Protein AF-A0A7Y0ENR0-F1 (afdb_monomer_lite)

Sequence (258 aa):
MADEKPKKQSTIKQIIRIYQYTAKEDKVLPALLAGAFLLPVVLEVVLGLVFKWGVITWIFTVITAIMLGLLLATIVLTRRADMVGYKQIEGKPGAAIGVLGNMNKAGFVFPQEPVWVDPKTKDAIWRGTSINGIYLIGEGEYGRIMRAMDRQEREIKGVTAGSSIPVYRIAVGRGPKQVALKDVRKAVTRAKSYLPTDHKNPLIAKIHPRRRFLLTKSEQDTLNDRLRTLQAKRGYAVPKGIDPTHPQRVSRRAMRGR

Radius of gyration: 26.25 Å; chains: 1; bounding box: 59×50×96 Å

Organism: NCBI:txid2675322

Foldseek 3Di:
DDDPPPDPPPPVVVLVVLCVLLCVPVVCLVVQLCCLQVVLLVVLVVVCVVVVDDPVVSVVSNVVSNVRSVVSSVVSSVVSSLVSVLVVLAPPQQSLLVVCCVCVVVQKAWDSDFLDADPPQRWTWTWMAGQQAIEIEIEDDDVVSVVVVVVVVVLLCVLCPPPPGDYHYAYEHDDPRHDDSSCSVVVVVPDWDWDADPDPDPVVCVVDGTDIRGHDPVRRVVSVVSVVVSSVVVVSDDPPPDDPPDDDPDDPVNVDDD

Structure (mmCIF, N/CA/C/O backbone):
data_AF-A0A7Y0ENR0-F1
#
_entry.id   AF-A0A7Y0ENR0-F1
#
loop_
_atom_site.group_PDB
_atom_site.id
_atom_site.type_symbol
_atom_site.label_atom_id
_atom_site.label_alt_id
_atom_site.label_comp_id
_atom_site.label_asym_id
_atom_site.label_entity_id
_atom_site.label_seq_id
_atom_site.pdbx_PDB_ins_code
_atom_site.Cartn_x
_atom_site.Cartn_y
_atom_site.Cartn_z
_atom_site.occupancy
_atom_site.B_iso_or_equiv
_atom_site.auth_seq_id
_atom_site.auth_comp_id
_atom_site.auth_asym_id
_atom_site.auth_atom_id
_atom_site.pdbx_PDB_model_num
ATOM 1 N N . MET A 1 1 ? 29.011 -2.651 23.772 1.00 40.44 1 MET A N 1
ATOM 2 C CA . MET A 1 1 ? 29.130 -3.129 22.379 1.00 40.44 1 MET A CA 1
ATOM 3 C C . MET A 1 1 ? 28.831 -1.948 21.481 1.00 40.44 1 MET A C 1
ATOM 5 O O . MET A 1 1 ? 27.744 -1.398 21.590 1.00 40.44 1 MET A O 1
ATOM 9 N N . ALA A 1 2 ? 29.825 -1.473 20.730 1.00 43.12 2 ALA A N 1
ATOM 10 C CA . ALA A 1 2 ? 29.648 -0.355 19.815 1.00 43.12 2 ALA A CA 1
ATOM 11 C C . ALA A 1 2 ? 28.621 -0.739 18.742 1.00 43.12 2 ALA A C 1
ATOM 13 O O . ALA A 1 2 ? 28.718 -1.801 18.135 1.00 43.12 2 ALA A O 1
ATOM 14 N N . ASP A 1 3 ? 27.629 0.124 18.576 1.00 52.34 3 ASP A N 1
ATOM 15 C CA . ASP A 1 3 ? 26.567 0.039 17.583 1.00 52.34 3 ASP A CA 1
ATOM 16 C C . ASP A 1 3 ? 27.206 0.201 16.189 1.00 52.34 3 ASP A C 1
ATOM 18 O O . ASP A 1 3 ? 27.462 1.318 15.722 1.00 52.34 3 ASP A O 1
ATOM 22 N N . GLU A 1 4 ? 27.585 -0.912 15.548 1.00 51.00 4 GLU A N 1
ATOM 23 C CA . GLU A 1 4 ? 28.006 -0.907 14.147 1.00 51.00 4 GLU A CA 1
ATOM 24 C C . GLU A 1 4 ? 26.820 -0.426 13.310 1.00 51.00 4 GLU A C 1
ATOM 26 O O . GLU A 1 4 ? 25.902 -1.185 12.991 1.00 51.00 4 GLU A O 1
ATOM 31 N N . LYS A 1 5 ? 26.838 0.861 12.938 1.00 54.72 5 LYS A N 1
ATOM 32 C CA . LYS A 1 5 ? 25.884 1.424 11.979 1.00 54.72 5 LYS A CA 1
ATOM 33 C C . LYS A 1 5 ? 25.820 0.479 10.775 1.00 54.72 5 LYS A C 1
ATOM 35 O O . LYS A 1 5 ? 26.859 0.263 10.142 1.00 54.72 5 LYS A O 1
ATOM 40 N N . PRO A 1 6 ? 24.641 -0.066 10.425 1.00 53.62 6 PRO A N 1
ATOM 41 C CA . PRO A 1 6 ? 24.537 -1.054 9.367 1.00 53.62 6 PRO A CA 1
ATOM 42 C C . PRO A 1 6 ? 25.113 -0.455 8.086 1.00 53.62 6 PRO A C 1
ATOM 44 O O . PRO A 1 6 ? 24.634 0.568 7.584 1.00 53.62 6 PRO A O 1
ATOM 47 N N . LYS A 1 7 ? 26.198 -1.064 7.593 1.00 56.66 7 LYS A N 1
ATOM 48 C CA . LYS A 1 7 ? 26.936 -0.622 6.407 1.00 56.66 7 LYS A CA 1
ATOM 49 C C . LYS A 1 7 ? 25.925 -0.499 5.267 1.00 56.66 7 LYS A C 1
ATOM 51 O O . LYS A 1 7 ? 25.350 -1.510 4.859 1.00 56.66 7 LYS A O 1
ATOM 56 N N . LYS A 1 8 ? 25.657 0.728 4.791 1.00 60.66 8 LYS A N 1
ATOM 57 C CA . LYS A 1 8 ? 24.707 0.975 3.693 1.00 60.66 8 LYS A CA 1
ATOM 58 C C . LYS A 1 8 ? 25.096 0.069 2.529 1.00 60.66 8 LYS A C 1
ATOM 60 O O . LYS A 1 8 ? 26.144 0.246 1.913 1.00 60.66 8 LYS A O 1
ATOM 65 N N . GLN A 1 9 ? 24.280 -0.950 2.287 1.00 68.44 9 GLN A N 1
ATOM 66 C CA . GLN A 1 9 ? 24.513 -1.901 1.214 1.00 68.44 9 GLN A CA 1
ATOM 67 C C . GLN A 1 9 ? 24.556 -1.123 -0.106 1.00 68.44 9 GLN A C 1
ATOM 69 O O . GLN A 1 9 ? 23.707 -0.265 -0.335 1.00 68.44 9 GLN A O 1
ATOM 74 N N . SER A 1 10 ? 25.549 -1.399 -0.955 1.00 85.50 10 SER A N 1
ATOM 75 C CA . SER A 1 10 ? 25.641 -0.772 -2.279 1.00 85.50 10 SER A CA 1
ATOM 76 C C . SER A 1 10 ? 24.328 -0.973 -3.044 1.00 85.50 10 SER A C 1
ATOM 78 O O . SER A 1 10 ? 23.828 -2.098 -3.112 1.00 85.50 10 SER A O 1
ATOM 80 N N . THR A 1 11 ? 23.790 0.098 -3.634 1.00 85.75 11 THR A N 1
ATOM 81 C CA . THR A 1 11 ? 22.541 0.088 -4.416 1.00 85.75 11 THR A CA 1
ATOM 82 C C . THR A 1 11 ? 22.555 -0.999 -5.493 1.00 85.75 11 THR A C 1
ATOM 84 O O . THR A 1 11 ? 21.558 -1.680 -5.709 1.00 85.75 11 THR A O 1
ATOM 87 N N . ILE A 1 12 ? 23.718 -1.250 -6.105 1.00 87.62 12 ILE A N 1
ATOM 88 C CA . ILE A 1 12 ? 23.896 -2.307 -7.110 1.00 87.62 12 ILE A CA 1
ATOM 89 C C . ILE A 1 12 ? 23.672 -3.692 -6.488 1.00 87.62 12 ILE A C 1
ATOM 91 O O . ILE A 1 12 ? 22.928 -4.507 -7.029 1.00 87.62 12 ILE A O 1
ATOM 95 N N . LYS A 1 13 ? 24.251 -3.953 -5.308 1.00 89.75 13 LYS A N 1
ATOM 96 C CA . LYS A 1 13 ? 24.052 -5.224 -4.591 1.00 89.75 13 LYS A CA 1
ATOM 97 C C . LYS A 1 13 ? 22.591 -5.423 -4.180 1.00 89.75 13 LYS A C 1
ATOM 99 O O . LYS A 1 13 ? 22.113 -6.555 -4.185 1.00 89.75 13 LYS A O 1
ATOM 104 N N . GLN A 1 14 ? 21.876 -4.345 -3.855 1.00 88.44 14 GLN A N 1
ATOM 105 C CA . GLN A 1 14 ? 20.442 -4.404 -3.554 1.00 88.44 14 GLN A CA 1
ATOM 106 C C . GLN A 1 14 ? 19.629 -4.803 -4.789 1.00 88.44 14 GLN A C 1
ATOM 108 O O . GLN A 1 14 ? 18.818 -5.724 -4.702 1.00 88.44 14 GLN A O 1
ATOM 113 N N . ILE A 1 15 ? 19.893 -4.180 -5.943 1.00 89.38 15 ILE A N 1
ATOM 114 C CA . ILE A 1 15 ? 19.221 -4.512 -7.209 1.00 89.38 15 ILE A CA 1
ATOM 115 C C . ILE A 1 15 ? 19.485 -5.971 -7.595 1.00 89.38 15 ILE A C 1
ATOM 117 O O . ILE A 1 15 ? 18.542 -6.701 -7.896 1.00 89.38 15 ILE A O 1
ATOM 121 N N . ILE A 1 16 ? 20.741 -6.428 -7.513 1.00 91.31 16 ILE A N 1
ATOM 122 C CA . ILE A 1 16 ? 21.106 -7.824 -7.805 1.00 91.31 16 ILE A CA 1
ATOM 123 C C . ILE A 1 16 ? 20.338 -8.786 -6.896 1.00 91.31 16 ILE A C 1
ATOM 125 O O . ILE A 1 16 ? 19.799 -9.786 -7.367 1.00 91.31 16 ILE A O 1
ATOM 129 N N . ARG A 1 17 ? 20.234 -8.479 -5.599 1.00 91.50 17 ARG A N 1
ATOM 130 C CA . ARG A 1 17 ? 19.506 -9.320 -4.644 1.00 91.50 17 ARG A CA 1
ATOM 131 C C . ARG A 1 17 ? 18.011 -9.382 -4.954 1.00 91.50 17 ARG A C 1
ATOM 133 O O . ARG A 1 17 ? 17.434 -10.464 -4.890 1.00 91.50 17 ARG A O 1
ATOM 140 N N . ILE A 1 18 ? 17.394 -8.252 -5.308 1.00 90.81 18 ILE A N 1
ATOM 141 C CA . ILE A 1 18 ? 15.980 -8.191 -5.712 1.00 90.81 18 ILE A CA 1
ATOM 142 C C . ILE A 1 18 ? 15.758 -9.014 -6.982 1.00 90.81 18 ILE A C 1
ATOM 144 O O . ILE A 1 18 ? 14.814 -9.801 -7.039 1.00 90.81 18 ILE A O 1
ATOM 148 N N . TYR A 1 19 ? 16.645 -8.887 -7.971 1.00 92.69 19 TYR A N 1
ATOM 149 C CA . TYR A 1 19 ? 16.589 -9.685 -9.192 1.00 92.69 19 TYR A CA 1
ATOM 150 C C . TYR A 1 19 ? 16.699 -11.182 -8.894 1.00 92.69 19 TYR A C 1
ATOM 152 O O . TYR A 1 19 ? 15.826 -11.939 -9.297 1.00 92.69 19 TYR A O 1
ATOM 160 N N . GLN A 1 20 ? 17.706 -11.611 -8.128 1.00 92.06 20 GLN A N 1
ATOM 161 C CA . GLN A 1 20 ? 17.889 -13.021 -7.767 1.00 92.06 20 GLN A CA 1
ATOM 162 C C . GLN A 1 20 ? 16.704 -13.583 -6.976 1.00 92.06 20 GLN A C 1
ATOM 164 O O . GLN A 1 20 ? 16.315 -14.728 -7.181 1.00 92.06 20 GLN A O 1
ATOM 169 N N . TYR A 1 21 ? 16.129 -12.794 -6.069 1.00 91.50 21 TYR A N 1
ATOM 170 C CA . TYR A 1 21 ? 14.932 -13.174 -5.323 1.00 91.50 21 TYR A CA 1
ATOM 171 C C . TYR A 1 21 ? 13.715 -13.326 -6.244 1.00 91.50 21 TYR A C 1
ATOM 173 O O . TYR A 1 21 ? 13.002 -14.321 -6.161 1.00 91.50 21 TYR A O 1
ATOM 181 N N . THR A 1 22 ? 13.512 -12.378 -7.159 1.00 90.94 22 THR A N 1
ATOM 182 C CA . THR A 1 22 ? 12.345 -12.358 -8.051 1.00 90.94 22 THR A CA 1
ATOM 183 C C . THR A 1 22 ? 12.454 -13.420 -9.147 1.00 90.94 22 THR A C 1
ATOM 185 O O . THR A 1 22 ? 11.478 -14.109 -9.414 1.00 90.94 22 THR A O 1
ATOM 188 N N . ALA A 1 23 ? 13.635 -13.610 -9.741 1.00 91.50 23 ALA A N 1
ATOM 189 C CA . ALA A 1 23 ? 13.876 -14.572 -10.821 1.00 91.50 23 ALA A CA 1
ATOM 190 C C . ALA A 1 23 ? 13.712 -16.037 -10.384 1.00 91.50 23 ALA A C 1
ATOM 192 O O . ALA A 1 23 ? 13.431 -16.897 -11.216 1.00 91.50 23 ALA A O 1
ATOM 193 N N . LYS A 1 24 ? 13.876 -16.333 -9.086 1.00 91.38 24 LYS A N 1
ATOM 194 C CA . LYS A 1 24 ? 13.606 -17.669 -8.531 1.00 91.38 24 LYS A CA 1
ATOM 195 C C . LYS A 1 24 ? 12.131 -18.056 -8.650 1.00 91.38 24 LYS A C 1
ATOM 197 O O . LYS A 1 24 ? 11.834 -19.218 -8.903 1.00 91.38 24 LYS A O 1
ATOM 202 N N . GLU A 1 25 ? 11.237 -17.086 -8.487 1.00 90.50 25 GLU A N 1
ATOM 203 C CA . GLU A 1 25 ? 9.784 -17.290 -8.508 1.00 90.50 25 GLU A CA 1
ATOM 204 C C . GLU A 1 25 ? 9.173 -16.975 -9.883 1.00 90.50 25 GLU A C 1
ATOM 206 O O . GLU A 1 25 ? 8.281 -17.680 -10.349 1.00 90.50 25 GLU A O 1
ATOM 211 N N . ASP A 1 26 ? 9.660 -15.934 -10.563 1.00 91.38 26 ASP A N 1
ATOM 212 C CA . ASP A 1 26 ? 9.219 -15.521 -11.898 1.00 91.38 26 ASP A CA 1
ATOM 213 C C . ASP A 1 26 ? 10.297 -15.838 -12.945 1.00 91.38 26 ASP A C 1
ATOM 215 O O . ASP A 1 26 ? 11.169 -15.020 -13.246 1.00 91.38 26 ASP A O 1
ATOM 219 N N . LYS A 1 27 ? 10.216 -17.038 -13.532 1.00 91.19 27 LYS A N 1
ATOM 220 C CA . LYS A 1 27 ? 11.154 -17.507 -14.570 1.00 91.19 27 LYS A CA 1
ATOM 221 C C . LYS A 1 27 ? 11.089 -16.696 -15.869 1.00 91.19 27 LYS A C 1
ATOM 223 O O . LYS A 1 27 ? 12.019 -16.763 -16.667 1.00 91.19 27 LYS A O 1
ATOM 228 N N . VAL A 1 28 ? 10.015 -15.934 -16.093 1.00 93.94 28 VAL A N 1
ATOM 229 C CA . VAL A 1 28 ? 9.830 -15.097 -17.292 1.00 93.94 28 VAL A CA 1
ATOM 230 C C . VAL A 1 28 ? 10.494 -13.724 -17.108 1.00 93.94 28 VAL A C 1
ATOM 232 O O . VAL A 1 28 ? 10.702 -12.996 -18.079 1.00 93.94 28 VAL A O 1
ATOM 235 N N . LEU A 1 29 ? 10.889 -13.371 -15.878 1.00 92.44 29 LEU A N 1
ATOM 236 C CA . LEU A 1 29 ? 11.524 -12.094 -15.551 1.00 92.44 29 LEU A CA 1
ATOM 237 C C . LEU A 1 29 ? 12.715 -11.738 -16.461 1.00 92.44 29 LEU A C 1
ATOM 239 O O . LEU A 1 29 ? 12.722 -10.608 -16.950 1.00 92.44 29 LEU A O 1
ATOM 243 N N . PRO A 1 30 ? 13.689 -12.629 -16.747 1.00 94.06 30 PRO A N 1
ATOM 244 C CA . PRO A 1 30 ? 14.829 -12.271 -17.591 1.00 94.06 30 PRO A CA 1
ATOM 245 C C . PRO A 1 30 ? 14.402 -11.879 -19.011 1.00 94.06 30 PRO A C 1
ATOM 247 O O . PRO A 1 30 ? 14.881 -10.880 -19.542 1.00 94.06 30 PRO A O 1
ATOM 250 N N . ALA A 1 31 ? 13.439 -12.605 -19.590 1.00 94.88 31 ALA A N 1
ATOM 251 C CA . ALA A 1 31 ? 12.897 -12.304 -20.914 1.00 94.88 31 ALA A CA 1
ATOM 252 C C . ALA A 1 31 ? 12.151 -10.961 -20.934 1.00 94.88 31 ALA A C 1
ATOM 254 O O . ALA A 1 31 ? 12.278 -10.193 -21.883 1.00 94.88 31 ALA A O 1
ATOM 255 N N . LEU A 1 32 ? 11.417 -10.636 -19.866 1.00 94.19 32 LEU A N 1
ATOM 256 C CA . LEU A 1 32 ? 10.711 -9.356 -19.755 1.00 94.19 32 LEU A CA 1
ATOM 257 C C . LEU A 1 32 ? 11.658 -8.178 -19.572 1.00 94.19 32 LEU A C 1
ATOM 259 O O . LEU A 1 32 ? 11.392 -7.112 -20.112 1.00 94.19 32 LEU A O 1
ATOM 263 N N . LEU A 1 33 ? 12.746 -8.352 -18.821 1.00 94.88 33 LEU A N 1
ATOM 264 C CA . LEU A 1 33 ? 13.760 -7.312 -18.660 1.00 94.88 33 LEU A CA 1
ATOM 265 C C . LEU A 1 33 ? 14.521 -7.080 -19.963 1.00 94.88 33 LEU A C 1
ATOM 267 O O . LEU A 1 33 ? 14.696 -5.928 -20.355 1.00 94.88 33 LEU A O 1
ATOM 271 N N . ALA A 1 34 ? 14.902 -8.157 -20.656 1.00 95.06 34 ALA A N 1
ATOM 272 C CA . ALA A 1 34 ? 15.510 -8.071 -21.978 1.00 95.06 34 ALA A CA 1
ATOM 273 C C . ALA A 1 34 ? 14.569 -7.372 -22.969 1.00 95.06 34 ALA A C 1
ATOM 275 O O . ALA A 1 34 ? 14.979 -6.423 -23.627 1.00 95.06 34 ALA A O 1
ATOM 276 N N . GLY A 1 35 ? 13.292 -7.765 -23.011 1.00 95.38 35 GLY A N 1
ATOM 277 C CA . GLY A 1 35 ? 12.283 -7.122 -23.852 1.00 95.38 35 GLY A CA 1
ATOM 278 C C . GLY A 1 35 ? 12.066 -5.647 -23.506 1.00 95.38 35 GLY A C 1
ATOM 279 O O . GLY A 1 35 ? 12.075 -4.807 -24.396 1.00 95.38 35 GLY A O 1
ATOM 280 N N . ALA A 1 36 ? 11.930 -5.302 -22.224 1.00 94.62 36 ALA A N 1
ATOM 281 C CA . ALA A 1 36 ? 11.716 -3.923 -21.779 1.00 94.62 36 ALA A CA 1
ATOM 282 C C . ALA A 1 36 ? 12.902 -2.995 -22.089 1.00 94.62 36 ALA A C 1
ATOM 284 O O . ALA A 1 36 ? 12.691 -1.813 -22.351 1.00 94.62 36 ALA A O 1
ATOM 285 N N . PHE A 1 37 ? 14.129 -3.524 -22.067 1.00 96.25 37 PHE A N 1
ATOM 286 C CA . PHE A 1 37 ? 15.331 -2.774 -22.422 1.00 96.25 37 PHE A CA 1
ATOM 287 C C . PHE A 1 37 ? 15.534 -2.678 -23.939 1.00 96.25 37 PHE A C 1
ATOM 289 O O . PHE A 1 37 ? 15.775 -1.592 -24.458 1.00 96.25 37 PHE A O 1
ATOM 296 N N . LEU A 1 38 ? 15.425 -3.800 -24.655 1.00 96.12 38 LEU A N 1
ATOM 297 C CA . LEU A 1 38 ? 15.739 -3.870 -26.082 1.00 96.12 38 LEU A CA 1
ATOM 298 C C . LEU A 1 38 ? 14.653 -3.254 -26.961 1.00 96.12 38 LEU A C 1
ATOM 300 O O . LEU A 1 38 ? 14.984 -2.687 -27.993 1.00 96.12 38 LEU A O 1
ATOM 304 N N . LEU A 1 39 ? 13.378 -3.327 -26.571 1.00 95.75 39 LEU A N 1
ATOM 305 C CA . LEU A 1 39 ? 12.270 -2.822 -27.382 1.00 95.75 39 LEU A CA 1
ATOM 306 C C . LEU A 1 39 ? 12.422 -1.342 -27.776 1.00 95.75 39 LEU A C 1
ATOM 308 O O . LEU A 1 39 ? 12.360 -1.069 -28.973 1.00 95.75 39 LEU A O 1
ATOM 312 N N . PRO A 1 40 ? 12.660 -0.387 -26.855 1.00 95.12 40 PRO A N 1
ATOM 313 C CA . PRO A 1 40 ? 12.851 1.006 -27.251 1.00 95.12 40 PRO A CA 1
ATOM 314 C C . PRO A 1 40 ? 14.138 1.226 -28.049 1.00 95.12 40 PRO A C 1
ATOM 316 O O . PRO A 1 40 ? 14.137 2.028 -28.972 1.00 95.12 40 PRO A O 1
ATOM 319 N N . VAL A 1 41 ? 15.216 0.495 -27.746 1.00 94.44 41 VAL A N 1
ATOM 320 C CA . VAL A 1 41 ? 16.490 0.617 -28.474 1.00 94.44 41 VAL A CA 1
ATOM 321 C C . VAL A 1 41 ? 16.335 0.154 -29.922 1.00 94.44 41 VAL A C 1
ATOM 323 O O . VAL A 1 41 ? 16.719 0.869 -30.840 1.00 94.44 41 VAL A O 1
ATOM 326 N N . VAL A 1 42 ? 15.736 -1.018 -30.139 1.00 94.69 42 VAL A N 1
ATOM 327 C CA . VAL A 1 42 ? 15.478 -1.561 -31.479 1.00 94.69 42 VAL A CA 1
ATOM 328 C C . VAL A 1 42 ? 14.520 -0.655 -32.246 1.00 94.69 42 VAL A C 1
ATOM 330 O O . VAL A 1 42 ? 14.761 -0.377 -33.418 1.00 94.69 42 VAL A O 1
ATOM 333 N N . LEU A 1 43 ? 13.471 -0.159 -31.587 1.00 94.81 43 LEU A N 1
ATOM 334 C CA . LEU A 1 43 ? 12.517 0.767 -32.191 1.00 94.81 43 LEU A CA 1
ATOM 335 C C . LEU A 1 43 ? 13.213 2.050 -32.666 1.00 94.81 43 LEU A C 1
ATOM 337 O O . LEU A 1 43 ? 13.040 2.431 -33.819 1.00 94.81 43 LEU A O 1
ATOM 341 N N . GLU A 1 44 ? 14.061 2.659 -31.837 1.00 93.44 44 GLU A N 1
ATOM 342 C CA . GLU A 1 44 ? 14.768 3.888 -32.207 1.00 93.44 44 GLU A CA 1
ATOM 343 C C . GLU A 1 44 ? 15.790 3.670 -33.326 1.00 93.44 44 GLU A C 1
ATOM 345 O O . GLU A 1 44 ? 15.931 4.506 -34.216 1.00 93.44 44 GLU A O 1
ATOM 350 N N . VAL A 1 45 ? 16.481 2.526 -33.330 1.00 91.19 45 VAL A N 1
ATOM 351 C CA . VAL A 1 45 ? 17.411 2.170 -34.412 1.00 91.19 45 VAL A CA 1
ATOM 352 C C . VAL A 1 45 ? 16.665 2.014 -35.738 1.00 91.19 45 VAL A C 1
ATOM 354 O O . VAL A 1 45 ? 17.104 2.559 -36.750 1.00 91.19 45 VAL A O 1
ATOM 357 N N . VAL A 1 46 ? 15.522 1.321 -35.743 1.00 92.56 46 VAL A N 1
ATOM 358 C CA . VAL A 1 46 ? 14.692 1.157 -36.947 1.00 92.56 46 VAL A CA 1
ATOM 359 C C . VAL A 1 46 ? 14.155 2.508 -37.424 1.00 92.56 46 VAL A C 1
ATOM 361 O O . VAL A 1 46 ? 14.231 2.799 -38.617 1.00 92.56 46 VAL A O 1
ATOM 364 N N . LEU A 1 47 ? 13.673 3.360 -36.514 1.00 92.19 47 LEU A N 1
ATOM 365 C CA . LEU A 1 47 ? 13.209 4.709 -36.851 1.00 92.19 47 LEU A CA 1
ATOM 366 C C . LEU A 1 47 ? 14.342 5.564 -37.438 1.00 92.19 47 LEU A C 1
ATOM 368 O O . LEU A 1 47 ? 14.162 6.169 -38.494 1.00 92.19 47 LEU A O 1
ATOM 372 N N . GLY A 1 48 ? 15.529 5.554 -36.829 1.00 88.69 48 GLY A N 1
ATOM 373 C CA . GLY A 1 48 ? 16.690 6.290 -37.331 1.00 88.69 48 GLY A CA 1
ATOM 374 C C . GLY A 1 48 ? 17.080 5.893 -38.760 1.00 88.69 48 GLY A C 1
ATOM 375 O O . GLY A 1 48 ? 17.373 6.766 -39.581 1.00 88.69 48 GLY A O 1
ATOM 376 N N . LEU A 1 49 ? 17.011 4.595 -39.086 1.00 89.19 49 LEU A N 1
ATOM 377 C CA . LEU A 1 49 ? 17.291 4.077 -40.430 1.00 89.19 49 LEU A CA 1
ATOM 378 C C . LEU A 1 49 ? 16.199 4.438 -41.449 1.00 89.19 49 LEU A C 1
ATOM 380 O O . LEU A 1 49 ? 16.516 4.853 -42.563 1.00 89.19 49 LEU A O 1
ATOM 384 N N . VAL A 1 50 ? 14.920 4.303 -41.081 1.00 91.88 50 VAL A N 1
ATOM 385 C CA . VAL A 1 50 ? 13.779 4.576 -41.976 1.00 91.88 50 VAL A CA 1
ATOM 386 C C . VAL A 1 50 ? 13.668 6.065 -42.307 1.00 91.88 50 VAL A C 1
ATOM 388 O O . VAL A 1 50 ? 13.473 6.426 -43.467 1.00 91.88 50 VAL A O 1
ATOM 391 N N . PHE A 1 51 ? 13.830 6.936 -41.310 1.00 90.00 51 PHE A N 1
ATOM 392 C CA . PHE A 1 51 ? 13.691 8.386 -41.472 1.00 90.00 51 PHE A CA 1
ATOM 393 C C . PHE A 1 51 ? 14.990 9.093 -41.887 1.00 90.00 51 PHE A C 1
ATOM 395 O O . PHE A 1 51 ? 14.970 10.305 -42.103 1.00 90.00 51 PHE A O 1
ATOM 402 N N . LYS A 1 52 ? 16.104 8.354 -42.026 1.00 86.56 52 LYS A N 1
ATOM 403 C CA . LYS A 1 52 ? 17.421 8.859 -42.459 1.00 86.56 52 LYS A CA 1
ATOM 404 C C . LYS A 1 52 ? 17.858 10.112 -41.692 1.00 86.56 52 LYS A C 1
ATOM 406 O O . LYS A 1 52 ? 18.233 11.125 -42.284 1.00 86.56 52 LYS A O 1
ATOM 411 N N . TRP A 1 53 ? 17.768 10.062 -40.366 1.00 84.44 53 TRP A N 1
ATOM 412 C CA . TRP A 1 53 ? 18.152 11.193 -39.525 1.00 84.44 53 TRP A CA 1
ATOM 413 C C . TRP A 1 53 ? 19.643 11.520 -39.646 1.00 84.44 53 TRP A C 1
ATOM 415 O O . TRP A 1 53 ? 20.479 10.647 -39.877 1.00 84.44 53 TRP A O 1
ATOM 425 N N . GLY A 1 54 ? 19.982 12.798 -39.455 1.00 89.00 54 GLY A N 1
ATOM 426 C CA . GLY A 1 54 ? 21.375 13.229 -39.379 1.00 89.00 54 GLY A CA 1
ATOM 427 C C . GLY A 1 54 ? 22.113 12.529 -38.235 1.00 89.00 54 GLY A C 1
ATOM 428 O O . GLY A 1 54 ? 21.525 12.240 -37.192 1.00 89.00 54 GLY A O 1
ATOM 429 N N . VAL A 1 55 ? 23.416 12.295 -38.415 1.00 86.88 55 VAL A N 1
ATOM 430 C CA . VAL A 1 55 ? 24.268 11.530 -37.480 1.00 86.88 55 VAL A CA 1
ATOM 431 C C . VAL A 1 55 ? 24.139 12.029 -36.036 1.00 86.88 55 VAL A C 1
ATOM 433 O O . VAL A 1 55 ? 24.013 11.231 -35.113 1.00 86.88 55 VAL A O 1
ATOM 436 N N . ILE A 1 56 ? 24.104 13.350 -35.838 1.00 90.88 56 ILE A N 1
ATOM 437 C CA . ILE A 1 56 ? 23.976 13.966 -34.510 1.00 90.88 56 ILE A CA 1
ATOM 438 C C . ILE A 1 56 ? 22.627 13.608 -33.867 1.00 90.88 56 ILE A C 1
ATOM 440 O O . ILE A 1 56 ? 22.595 13.098 -32.749 1.00 90.88 56 ILE A O 1
ATOM 444 N N . THR A 1 57 ? 21.516 13.824 -34.576 1.00 89.50 57 THR A N 1
ATOM 445 C CA . THR A 1 57 ? 20.165 13.488 -34.098 1.00 89.50 57 THR A CA 1
ATOM 446 C C . THR A 1 57 ? 20.043 12.001 -33.784 1.00 89.50 57 THR A C 1
ATOM 448 O O . THR A 1 57 ? 19.452 11.633 -32.769 1.00 89.50 57 THR A O 1
ATOM 451 N N . TRP A 1 58 ? 20.646 11.145 -34.610 1.00 88.00 58 TRP A N 1
ATOM 452 C CA . TRP A 1 58 ? 20.618 9.701 -34.415 1.00 88.00 58 TRP A CA 1
ATOM 453 C C . TRP A 1 58 ? 21.366 9.255 -33.148 1.00 88.00 58 TRP A C 1
ATOM 455 O O . TRP A 1 58 ? 20.871 8.421 -32.394 1.00 88.00 58 TRP A O 1
ATOM 465 N N . ILE A 1 59 ? 22.514 9.862 -32.837 1.00 90.12 59 ILE A N 1
ATOM 466 C CA . ILE A 1 59 ? 23.255 9.562 -31.601 1.00 90.12 59 ILE A CA 1
ATOM 467 C C . ILE A 1 59 ? 22.434 9.942 -30.356 1.00 90.12 59 ILE A C 1
ATOM 469 O O . ILE A 1 59 ? 22.282 9.128 -29.443 1.00 90.12 59 ILE A O 1
ATOM 473 N N . PHE A 1 60 ? 21.872 11.155 -30.310 1.00 92.94 60 PHE A N 1
ATOM 474 C CA . PHE A 1 60 ? 21.092 11.621 -29.151 1.00 92.94 60 PHE A CA 1
ATOM 475 C C . PHE A 1 60 ? 19.829 10.793 -28.905 1.00 92.94 60 PHE A C 1
ATOM 477 O O . PHE A 1 60 ? 19.458 10.527 -27.757 1.00 92.94 60 PHE A O 1
ATOM 484 N N . THR A 1 61 ? 19.173 10.368 -29.978 1.00 91.88 61 THR A N 1
ATOM 485 C CA . THR A 1 61 ? 17.963 9.550 -29.906 1.00 91.88 61 THR A CA 1
ATOM 486 C C . THR A 1 61 ? 18.264 8.131 -29.431 1.00 91.88 61 THR A C 1
ATOM 488 O O . THR A 1 61 ? 17.610 7.659 -28.503 1.00 91.88 61 THR A O 1
ATOM 491 N N . VAL A 1 62 ? 19.332 7.493 -29.925 1.00 92.94 62 VAL A N 1
ATOM 492 C CA . VAL A 1 62 ? 19.783 6.179 -29.427 1.00 92.94 62 VAL A CA 1
ATOM 493 C C . VAL A 1 62 ? 20.150 6.227 -27.941 1.00 92.94 62 VAL A C 1
ATOM 495 O O . VAL A 1 62 ? 19.732 5.356 -27.177 1.00 92.94 62 VAL A O 1
ATOM 498 N N . ILE A 1 63 ? 20.882 7.255 -27.493 1.00 94.44 63 ILE A N 1
ATOM 499 C CA . ILE A 1 63 ? 21.203 7.429 -26.064 1.00 94.44 63 ILE A CA 1
ATOM 500 C C . ILE A 1 63 ? 19.914 7.545 -25.240 1.00 94.44 63 ILE A C 1
ATOM 502 O O . ILE A 1 63 ? 19.770 6.889 -24.205 1.00 94.44 63 ILE A O 1
ATOM 506 N N . THR A 1 64 ? 18.952 8.333 -25.722 1.00 94.69 64 THR A N 1
ATOM 507 C CA . THR A 1 64 ? 17.642 8.497 -25.080 1.00 94.69 64 THR A CA 1
ATOM 508 C C . THR A 1 64 ? 16.882 7.170 -25.011 1.00 94.69 64 THR A C 1
ATOM 510 O O . THR A 1 64 ? 16.324 6.837 -23.965 1.00 94.69 64 THR A O 1
ATOM 513 N N . ALA A 1 65 ? 16.912 6.364 -26.075 1.00 94.94 65 ALA A N 1
ATOM 514 C CA . ALA A 1 65 ? 16.284 5.048 -26.120 1.00 94.94 65 ALA A CA 1
ATOM 515 C C . ALA A 1 65 ? 16.921 4.059 -25.132 1.00 94.94 65 ALA A C 1
ATOM 517 O O . ALA A 1 65 ? 16.204 3.312 -24.466 1.00 94.94 65 ALA A O 1
ATOM 518 N N . ILE A 1 66 ? 18.248 4.095 -24.964 1.00 96.44 66 ILE A N 1
ATOM 519 C CA . ILE A 1 66 ? 18.957 3.298 -23.950 1.00 96.44 66 ILE A CA 1
ATOM 520 C C . ILE A 1 66 ? 18.523 3.715 -22.540 1.00 96.44 66 ILE A C 1
ATOM 522 O O . ILE A 1 66 ? 18.214 2.858 -21.708 1.00 96.44 66 ILE A O 1
ATOM 526 N N . MET A 1 67 ? 18.452 5.021 -22.260 1.00 96.25 67 MET A N 1
ATOM 527 C CA . MET A 1 67 ? 17.973 5.526 -20.968 1.00 96.25 67 MET A CA 1
ATOM 528 C C . MET A 1 67 ? 16.518 5.117 -20.701 1.00 96.25 67 MET A C 1
ATOM 530 O O . MET A 1 67 ? 16.193 4.679 -19.594 1.00 96.25 67 MET A O 1
ATOM 534 N N . LEU A 1 68 ? 15.653 5.203 -21.717 1.00 96.44 68 LEU A N 1
ATOM 535 C CA . LEU A 1 68 ? 14.265 4.754 -21.637 1.00 96.44 68 LEU A CA 1
ATOM 536 C C . LEU A 1 68 ? 14.184 3.241 -21.389 1.00 96.44 68 LEU A C 1
ATOM 538 O O . LEU A 1 68 ? 13.410 2.800 -20.543 1.00 96.44 68 LEU A O 1
ATOM 542 N N . GLY A 1 69 ? 15.018 2.446 -22.062 1.00 96.69 69 GLY A N 1
ATOM 543 C CA . GLY A 1 69 ? 15.118 1.003 -21.857 1.00 96.69 69 GLY A CA 1
ATOM 544 C C . GLY A 1 69 ? 15.507 0.644 -20.424 1.00 96.69 69 GLY A C 1
ATOM 545 O O . GLY A 1 69 ? 14.879 -0.219 -19.809 1.00 96.69 69 GLY A O 1
ATOM 546 N N . LEU A 1 70 ? 16.493 1.338 -19.842 1.00 95.81 70 LEU A N 1
ATOM 547 C CA . LEU A 1 70 ? 16.873 1.151 -18.435 1.00 95.81 70 LEU A CA 1
ATOM 548 C C . LEU A 1 70 ? 15.729 1.525 -17.481 1.00 95.81 70 LEU A C 1
ATOM 550 O O . LEU A 1 70 ? 15.462 0.809 -16.509 1.00 95.81 70 LEU A O 1
ATOM 554 N N . LEU A 1 71 ? 15.015 2.617 -17.761 1.00 95.38 71 LEU A N 1
ATOM 555 C CA . LEU A 1 71 ? 13.847 3.024 -16.981 1.00 95.38 71 LEU A CA 1
ATOM 556 C C . LEU A 1 71 ? 12.733 1.967 -17.045 1.00 95.38 71 LEU A C 1
ATOM 558 O O . LEU A 1 71 ? 12.186 1.572 -16.016 1.00 95.38 71 LEU A O 1
ATOM 562 N N . LEU A 1 72 ? 12.413 1.458 -18.232 1.00 96.19 72 LEU A N 1
ATOM 563 C CA . LEU A 1 72 ? 11.401 0.416 -18.392 1.00 96.19 72 LEU A CA 1
ATOM 564 C C . LEU A 1 72 ? 11.816 -0.886 -17.698 1.00 96.19 72 LEU A C 1
ATOM 566 O O . LEU A 1 72 ? 11.002 -1.475 -16.985 1.00 96.19 72 LEU A O 1
ATOM 570 N N . ALA A 1 73 ? 13.079 -1.302 -17.818 1.00 95.19 73 ALA A N 1
ATOM 571 C CA . ALA A 1 73 ? 13.597 -2.485 -17.135 1.00 95.19 73 ALA A CA 1
ATOM 572 C C . ALA A 1 73 ? 13.496 -2.356 -15.603 1.00 95.19 73 ALA A C 1
ATOM 574 O O . ALA A 1 73 ? 13.042 -3.283 -14.931 1.00 95.19 73 ALA A O 1
ATOM 575 N N . THR A 1 74 ? 13.840 -1.195 -15.036 1.00 93.44 74 THR A N 1
ATOM 576 C CA . THR A 1 74 ? 13.707 -0.953 -13.586 1.00 93.44 74 THR A CA 1
ATOM 577 C C . THR A 1 74 ? 12.247 -0.930 -13.126 1.00 93.44 74 THR A C 1
ATOM 579 O O . THR A 1 74 ? 11.929 -1.509 -12.081 1.00 93.44 74 THR A O 1
ATOM 582 N N . ILE A 1 75 ? 11.330 -0.353 -13.911 1.00 94.62 75 ILE A N 1
ATOM 583 C CA . ILE A 1 75 ? 9.885 -0.396 -13.631 1.00 94.62 75 ILE A CA 1
ATOM 584 C C . ILE A 1 75 ? 9.368 -1.840 -13.654 1.00 94.62 75 ILE A C 1
ATOM 586 O O . ILE A 1 75 ? 8.637 -2.244 -12.745 1.00 94.62 75 ILE A O 1
ATOM 590 N N . VAL A 1 76 ? 9.744 -2.627 -14.666 1.00 95.38 76 VAL A N 1
ATOM 591 C CA . VAL A 1 76 ? 9.341 -4.035 -14.794 1.00 95.38 76 VAL A CA 1
ATOM 592 C C . VAL A 1 76 ? 9.879 -4.860 -13.629 1.00 95.38 76 VAL A C 1
ATOM 594 O O . VAL A 1 76 ? 9.097 -5.570 -12.993 1.00 95.38 76 VAL A O 1
ATOM 597 N N . LEU A 1 77 ? 11.166 -4.721 -13.295 1.00 94.81 77 LEU A N 1
ATOM 598 C CA . LEU A 1 77 ? 11.773 -5.401 -12.150 1.00 94.81 77 LEU A CA 1
ATOM 599 C C . LEU A 1 77 ? 11.023 -5.076 -10.857 1.00 94.81 77 LEU A C 1
ATOM 601 O O . LEU A 1 77 ? 10.654 -5.990 -10.128 1.00 94.81 77 LEU A O 1
ATOM 605 N N . THR A 1 78 ? 10.748 -3.794 -10.604 1.00 92.31 78 THR A N 1
ATOM 606 C CA . THR A 1 78 ? 10.056 -3.346 -9.386 1.00 92.31 78 THR A CA 1
ATOM 607 C C . THR A 1 78 ? 8.646 -3.929 -9.304 1.00 92.31 78 THR A C 1
ATOM 609 O O . THR A 1 78 ? 8.280 -4.523 -8.295 1.00 92.31 78 THR A O 1
ATOM 612 N N . ARG A 1 79 ? 7.864 -3.852 -10.389 1.00 92.25 79 ARG A N 1
ATOM 613 C CA . ARG A 1 79 ? 6.491 -4.386 -10.420 1.00 92.25 79 ARG A CA 1
ATOM 614 C C . ARG A 1 79 ? 6.443 -5.903 -10.232 1.00 92.25 79 ARG A C 1
ATOM 616 O O . ARG A 1 79 ? 5.533 -6.410 -9.576 1.00 92.25 79 ARG A O 1
ATOM 623 N N . ARG A 1 80 ? 7.392 -6.638 -10.820 1.00 93.25 80 ARG A N 1
ATOM 624 C CA . ARG A 1 80 ? 7.494 -8.096 -10.662 1.00 93.25 80 ARG A CA 1
ATOM 625 C C . ARG A 1 80 ? 7.955 -8.478 -9.256 1.00 93.25 80 ARG A C 1
ATOM 627 O O . ARG A 1 80 ? 7.351 -9.363 -8.656 1.00 93.25 80 ARG A O 1
ATOM 634 N N . ALA A 1 81 ? 8.948 -7.774 -8.717 1.00 90.81 81 ALA A N 1
ATOM 635 C CA . ALA A 1 81 ? 9.432 -7.966 -7.353 1.00 90.81 81 ALA A CA 1
ATOM 636 C C . ALA A 1 81 ? 8.324 -7.726 -6.323 1.00 90.81 81 ALA A C 1
ATOM 638 O O . ALA A 1 81 ? 8.127 -8.560 -5.443 1.00 90.81 81 ALA A O 1
ATOM 639 N N . ASP A 1 82 ? 7.546 -6.652 -6.480 1.00 88.94 82 ASP A N 1
ATOM 640 C CA . ASP A 1 82 ? 6.384 -6.369 -5.638 1.00 88.94 82 ASP A CA 1
ATOM 641 C C . ASP A 1 82 ? 5.367 -7.514 -5.703 1.00 88.94 82 ASP A C 1
ATOM 643 O O . ASP A 1 82 ? 4.924 -8.013 -4.672 1.00 88.94 82 ASP A O 1
ATOM 647 N N . MET A 1 83 ? 5.019 -7.983 -6.907 1.00 88.75 83 MET A N 1
ATOM 648 C CA . MET A 1 83 ? 4.065 -9.082 -7.090 1.00 88.75 83 MET A CA 1
ATOM 649 C C . MET A 1 83 ? 4.511 -10.367 -6.381 1.00 88.75 83 MET A C 1
ATOM 651 O O . MET A 1 83 ? 3.700 -11.003 -5.705 1.00 88.75 83 MET A O 1
ATOM 655 N N . VAL A 1 84 ? 5.777 -10.755 -6.543 1.00 90.88 84 VAL A N 1
ATOM 656 C CA . VAL A 1 84 ? 6.352 -11.938 -5.887 1.00 90.88 84 VAL A CA 1
ATOM 657 C C . VAL A 1 84 ? 6.406 -11.736 -4.374 1.00 90.88 84 VAL A C 1
ATOM 659 O O . VAL A 1 84 ? 5.968 -12.608 -3.624 1.00 90.88 84 VAL A O 1
ATOM 662 N N . GLY A 1 85 ? 6.862 -10.564 -3.932 1.00 88.12 85 GLY A N 1
ATOM 663 C CA . GLY A 1 85 ? 6.919 -10.190 -2.525 1.00 88.12 85 GLY A CA 1
ATOM 664 C C . GLY A 1 85 ? 5.554 -10.319 -1.859 1.00 88.12 85 GLY A C 1
ATOM 665 O O . GLY A 1 85 ? 5.435 -11.044 -0.874 1.00 88.12 85 GLY A O 1
ATOM 666 N N . TYR A 1 86 ? 4.510 -9.713 -2.441 1.00 88.31 86 TYR A N 1
ATOM 667 C CA . TYR A 1 86 ? 3.137 -9.808 -1.937 1.00 88.31 86 TYR A CA 1
ATOM 668 C C . TYR A 1 86 ? 2.656 -11.255 -1.844 1.00 88.31 86 TYR A C 1
ATOM 670 O O . TYR A 1 86 ? 2.121 -11.632 -0.807 1.00 88.31 86 TYR A O 1
ATOM 678 N N . LYS A 1 87 ? 2.890 -12.086 -2.868 1.00 87.19 87 LYS A N 1
ATOM 679 C CA . LYS A 1 87 ? 2.502 -13.507 -2.837 1.00 87.19 87 LYS A CA 1
ATOM 680 C C . LYS A 1 87 ? 3.166 -14.279 -1.692 1.00 87.19 87 LYS A C 1
ATOM 682 O O . LYS A 1 87 ? 2.527 -15.146 -1.107 1.00 87.19 87 LYS A O 1
ATOM 687 N N . GLN A 1 88 ? 4.421 -13.971 -1.360 1.00 86.56 88 GLN A N 1
ATOM 688 C CA . GLN A 1 88 ? 5.153 -14.672 -0.298 1.00 86.56 88 GLN A CA 1
ATOM 689 C C . GLN A 1 88 ? 4.771 -14.240 1.123 1.00 86.56 88 GLN A C 1
ATOM 691 O O . GLN A 1 88 ? 4.986 -15.001 2.076 1.00 86.56 88 GLN A O 1
ATOM 696 N N . ILE A 1 89 ? 4.269 -13.015 1.295 1.00 86.88 89 ILE A N 1
ATOM 697 C CA . ILE A 1 89 ? 3.804 -12.518 2.598 1.00 86.88 89 ILE A CA 1
ATOM 698 C C . ILE A 1 89 ? 2.297 -12.725 2.795 1.00 86.88 89 ILE A C 1
ATOM 700 O O . ILE A 1 89 ? 1.834 -12.782 3.929 1.00 86.88 89 ILE A O 1
ATOM 704 N N . GLU A 1 90 ? 1.523 -12.871 1.720 1.00 83.94 90 GLU A N 1
ATOM 705 C CA . GLU A 1 90 ? 0.071 -13.021 1.787 1.00 83.94 90 GLU A CA 1
ATOM 706 C C . GLU A 1 90 ? -0.350 -14.309 2.510 1.00 83.94 90 GLU A C 1
ATOM 708 O O . GLU A 1 90 ? 0.016 -15.420 2.131 1.00 83.94 90 GLU A O 1
ATOM 713 N N . GLY A 1 91 ? -1.168 -14.152 3.554 1.00 81.62 91 GLY A N 1
ATOM 714 C CA . GLY A 1 91 ? -1.622 -15.246 4.417 1.00 81.62 91 GLY A CA 1
ATOM 715 C C . GLY A 1 91 ? -0.741 -15.492 5.644 1.00 81.62 91 GLY A C 1
ATOM 716 O O . GLY A 1 91 ? -1.114 -16.300 6.490 1.00 81.62 91 GLY A O 1
ATOM 717 N N . LYS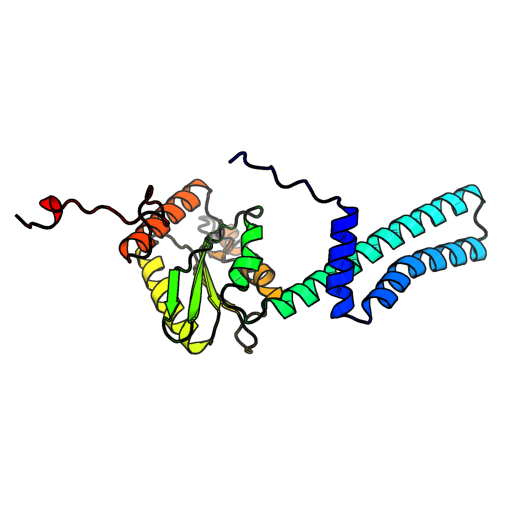 A 1 92 ? 0.390 -14.787 5.784 1.00 86.62 92 LYS A N 1
ATOM 718 C CA . LYS A 1 92 ? 1.144 -14.759 7.044 1.00 86.62 92 LYS A CA 1
ATOM 719 C C . LYS A 1 92 ? 0.501 -13.756 8.013 1.00 86.62 92 LYS A C 1
ATOM 721 O O . LYS A 1 92 ? 0.116 -12.676 7.564 1.00 86.62 92 LYS A O 1
ATOM 726 N N . PRO A 1 93 ? 0.412 -14.066 9.319 1.00 84.31 93 PRO A N 1
ATOM 727 C CA . PRO A 1 93 ? -0.068 -13.108 10.312 1.00 84.31 93 PRO A CA 1
ATOM 728 C C . PRO A 1 93 ? 0.795 -11.838 10.337 1.00 84.31 93 PRO A C 1
ATOM 730 O O . PRO A 1 93 ? 2.022 -11.922 10.395 1.00 84.31 93 PRO A O 1
ATOM 733 N N . GLY A 1 94 ? 0.160 -10.668 10.302 1.00 85.06 94 GLY A N 1
ATOM 734 C CA . GLY A 1 94 ? 0.812 -9.356 10.288 1.00 85.06 94 GLY A CA 1
ATOM 735 C C . GLY A 1 94 ? 1.250 -8.871 8.902 1.00 85.06 94 GLY A C 1
ATOM 736 O O . GLY A 1 94 ? 2.005 -7.901 8.794 1.00 85.06 94 GLY A O 1
ATOM 737 N N . ALA A 1 95 ? 0.810 -9.515 7.820 1.00 88.44 95 ALA A N 1
ATOM 738 C CA . ALA A 1 95 ? 1.222 -9.131 6.472 1.00 88.44 95 ALA A CA 1
ATOM 739 C C . ALA A 1 95 ? 0.671 -7.758 6.042 1.00 88.44 95 ALA A C 1
ATOM 741 O O . ALA A 1 95 ? 1.395 -6.953 5.455 1.00 88.44 95 ALA A O 1
ATOM 742 N N . ALA A 1 96 ? -0.589 -7.453 6.352 1.00 87.31 96 ALA A N 1
ATOM 743 C CA . ALA A 1 96 ? -1.226 -6.178 6.039 1.00 87.31 96 ALA A CA 1
ATOM 744 C C . ALA A 1 96 ? -0.557 -5.022 6.778 1.00 87.31 96 ALA A C 1
ATOM 746 O O . ALA A 1 96 ? -0.300 -3.984 6.166 1.00 87.31 96 ALA A O 1
ATOM 747 N N . ILE A 1 97 ? -0.215 -5.194 8.059 1.00 88.94 97 ILE A N 1
ATOM 748 C CA . ILE A 1 97 ? 0.459 -4.128 8.807 1.00 88.94 97 ILE A CA 1
ATOM 749 C C . ILE A 1 97 ? 1.898 -3.903 8.326 1.00 88.94 97 ILE A C 1
ATOM 751 O O . ILE A 1 97 ? 2.339 -2.755 8.253 1.00 88.94 97 ILE A O 1
ATOM 755 N N . GLY A 1 98 ? 2.592 -4.958 7.886 1.00 86.12 98 GLY A N 1
ATOM 756 C CA . GLY A 1 98 ? 3.904 -4.843 7.244 1.00 86.12 98 GLY A CA 1
ATOM 757 C C . GLY A 1 98 ? 3.859 -4.022 5.950 1.00 86.12 98 GLY A C 1
ATOM 758 O O . GLY A 1 98 ? 4.717 -3.170 5.717 1.00 86.12 98 GLY A O 1
ATOM 759 N N . VAL A 1 99 ? 2.815 -4.204 5.136 1.00 86.44 99 VAL A N 1
ATOM 760 C CA . VAL A 1 99 ? 2.602 -3.423 3.902 1.00 86.44 99 VAL A CA 1
ATOM 761 C C . VAL A 1 99 ? 2.240 -1.966 4.208 1.00 86.44 99 VAL A C 1
ATOM 763 O O . VAL A 1 99 ? 2.688 -1.045 3.518 1.00 86.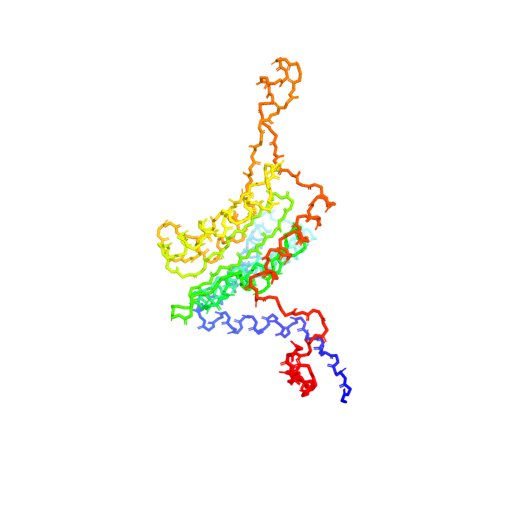44 99 VAL A O 1
ATOM 766 N N . LEU A 1 100 ? 1.437 -1.741 5.248 1.00 86.94 100 LEU A N 1
ATOM 767 C CA . LEU A 1 100 ? 0.956 -0.414 5.631 1.00 86.94 100 LEU A CA 1
ATOM 768 C C . LEU A 1 100 ? 1.953 0.385 6.480 1.00 86.94 100 LEU A C 1
ATOM 770 O O . LEU A 1 100 ? 1.866 1.612 6.502 1.00 86.94 100 LEU A O 1
ATOM 774 N N . GLY A 1 101 ? 2.934 -0.257 7.118 1.00 80.69 101 GLY A N 1
ATOM 775 C CA . GLY A 1 101 ? 3.918 0.407 7.982 1.00 80.69 101 GLY A CA 1
ATOM 776 C C . GLY A 1 101 ? 4.726 1.499 7.269 1.00 80.69 101 GLY A C 1
ATOM 777 O O . GLY A 1 101 ? 5.074 2.518 7.863 1.00 80.69 101 GLY A O 1
ATOM 778 N N . ASN A 1 102 ? 4.939 1.357 5.958 1.00 74.25 102 ASN A N 1
ATOM 779 C CA . ASN A 1 102 ? 5.639 2.355 5.143 1.00 74.25 102 ASN A CA 1
ATOM 780 C C . ASN A 1 102 ? 4.761 3.554 4.727 1.00 74.25 102 ASN A C 1
ATOM 782 O O . ASN A 1 102 ? 5.255 4.490 4.094 1.00 74.25 102 ASN A O 1
ATOM 786 N N . MET A 1 103 ? 3.465 3.563 5.063 1.00 77.06 103 MET A N 1
ATOM 787 C CA . MET A 1 103 ? 2.542 4.648 4.701 1.00 77.06 103 MET A CA 1
ATOM 788 C C . MET A 1 103 ? 2.624 5.883 5.608 1.00 77.06 103 MET A C 1
ATOM 790 O O . MET A 1 103 ? 1.981 6.887 5.297 1.00 77.06 103 MET A O 1
ATOM 794 N N . ASN A 1 104 ? 3.467 5.860 6.646 1.00 68.81 104 ASN A N 1
ATOM 795 C CA . ASN A 1 104 ? 3.657 6.972 7.587 1.00 68.81 104 ASN A CA 1
ATOM 796 C C . ASN A 1 104 ? 3.945 8.322 6.907 1.00 68.81 104 ASN A C 1
ATOM 798 O O . ASN A 1 104 ? 3.475 9.366 7.354 1.00 68.81 104 ASN A O 1
ATOM 802 N N . LYS A 1 105 ? 4.634 8.315 5.760 1.00 62.34 105 LYS A N 1
ATOM 803 C CA . LYS A 1 105 ? 4.951 9.534 4.994 1.00 62.34 105 LYS A CA 1
ATOM 804 C C . LYS A 1 105 ? 3.743 10.187 4.307 1.00 62.34 105 LYS A C 1
ATOM 806 O O . LYS A 1 105 ? 3.840 11.332 3.887 1.00 62.34 105 LYS A O 1
ATOM 811 N N . ALA A 1 106 ? 2.616 9.486 4.185 1.00 68.56 106 ALA A N 1
ATOM 812 C CA . ALA A 1 106 ? 1.417 9.958 3.488 1.00 68.56 106 ALA A CA 1
ATOM 813 C C . ALA A 1 106 ? 0.313 10.475 4.437 1.00 68.56 106 ALA A C 1
ATOM 815 O O . ALA A 1 106 ? -0.834 10.615 4.016 1.00 68.56 106 ALA A O 1
ATOM 816 N N . GLY A 1 107 ? 0.632 10.726 5.714 1.00 79.25 107 GLY A N 1
ATOM 817 C CA . GLY A 1 107 ? -0.337 11.192 6.717 1.00 79.25 107 GLY A CA 1
ATOM 818 C C . GLY A 1 107 ? -1.229 10.088 7.301 1.00 79.25 107 GLY A C 1
ATOM 819 O O . GLY A 1 107 ? -2.258 10.387 7.907 1.00 79.25 107 GLY A O 1
ATOM 820 N N . PHE A 1 108 ? -0.848 8.822 7.113 1.00 87.56 108 PHE A N 1
ATOM 821 C CA . PHE A 1 108 ? -1.485 7.658 7.729 1.00 87.56 108 PHE A CA 1
ATOM 822 C C . PHE A 1 108 ? -0.568 7.104 8.807 1.00 87.56 108 PHE A C 1
ATOM 824 O O . PHE A 1 108 ? 0.606 6.908 8.540 1.00 87.56 108 PHE A O 1
ATOM 831 N N . VAL A 1 109 ? -1.089 6.805 9.988 1.00 88.38 109 VAL A N 1
ATOM 832 C CA . VAL A 1 109 ? -0.327 6.207 11.082 1.00 88.38 109 VAL A CA 1
ATOM 833 C C . VAL A 1 109 ? -0.905 4.833 11.369 1.00 88.38 109 VAL A C 1
ATOM 835 O O . VAL A 1 109 ? -2.084 4.703 11.694 1.00 88.38 109 VAL A O 1
ATOM 838 N N . PHE A 1 110 ? -0.064 3.811 11.251 1.00 88.75 110 PHE A N 1
ATOM 839 C CA . PHE A 1 110 ? -0.425 2.417 11.487 1.00 88.75 110 PHE A CA 1
ATOM 840 C C . PHE A 1 110 ? 0.509 1.808 12.549 1.00 88.75 110 PHE A C 1
ATOM 842 O O . PHE A 1 110 ? 1.634 1.419 12.224 1.00 88.75 110 PHE A O 1
ATOM 849 N N . PRO A 1 111 ? 0.084 1.751 13.826 1.00 85.62 111 PRO A N 1
ATOM 850 C CA . PRO A 1 111 ? 0.788 1.031 14.883 1.00 85.62 111 PRO A CA 1
ATOM 851 C C . PRO A 1 111 ? 0.940 -0.457 14.544 1.00 85.62 111 PRO A C 1
ATOM 853 O O . PRO A 1 111 ? 0.013 -1.075 14.027 1.00 85.62 111 PRO A O 1
ATOM 856 N N . GLN A 1 112 ? 2.102 -1.033 14.862 1.00 84.62 112 GLN A N 1
ATOM 857 C CA . GLN A 1 112 ? 2.384 -2.458 14.625 1.00 84.62 112 GLN A CA 1
ATOM 858 C C . GLN A 1 112 ? 1.638 -3.377 15.602 1.00 84.62 112 GLN A C 1
ATOM 860 O O . GLN A 1 112 ? 1.376 -4.541 15.299 1.00 84.62 112 GLN A O 1
ATOM 865 N N . GLU A 1 113 ? 1.268 -2.842 16.763 1.00 86.06 113 GLU A N 1
ATOM 866 C CA . GLU A 1 113 ? 0.520 -3.561 17.785 1.00 86.06 113 GLU A CA 1
ATOM 867 C C . GLU A 1 113 ? -0.937 -3.775 17.345 1.00 86.06 113 GLU A C 1
ATOM 869 O O . GLU A 1 113 ? -1.633 -2.804 17.013 1.00 86.06 113 GLU A O 1
ATOM 874 N N . PRO A 1 114 ? -1.428 -5.024 17.350 1.00 89.19 114 PRO A N 1
ATOM 875 C CA . PRO A 1 114 ? -2.832 -5.294 17.101 1.00 89.19 114 PRO A CA 1
ATOM 876 C C . PRO A 1 114 ? -3.681 -4.802 18.279 1.00 89.19 114 PRO A C 1
ATOM 878 O O . PRO A 1 114 ? -3.309 -4.924 19.444 1.00 89.19 114 PRO A O 1
ATOM 881 N N . VAL A 1 115 ? -4.863 -4.272 17.974 1.00 89.38 115 VAL A N 1
ATOM 882 C CA . VAL A 1 115 ? -5.856 -3.863 18.980 1.00 89.38 115 VAL A CA 1
ATOM 883 C C . VAL A 1 115 ? -6.628 -5.069 19.512 1.00 89.38 115 VAL A C 1
ATOM 885 O O . VAL A 1 115 ? -7.113 -5.060 20.641 1.00 89.38 115 VAL A O 1
ATOM 888 N N . TRP A 1 116 ? -6.743 -6.117 18.700 1.00 90.62 116 TRP A N 1
ATOM 889 C CA . TRP A 1 116 ? -7.381 -7.365 19.083 1.00 90.62 116 TRP A CA 1
ATOM 890 C C . TRP A 1 116 ? -6.722 -8.531 18.353 1.00 90.62 116 TRP A C 1
ATOM 892 O O . TRP A 1 116 ? -6.403 -8.413 17.170 1.00 90.62 116 TRP A O 1
ATOM 902 N N . VAL A 1 117 ? -6.547 -9.651 19.052 1.00 91.06 117 VAL A N 1
ATOM 903 C CA . VAL A 1 117 ? -6.057 -10.915 18.491 1.00 91.06 117 VAL A CA 1
ATOM 904 C C . VAL A 1 117 ? -6.887 -12.054 19.067 1.00 91.06 117 VAL A C 1
ATOM 906 O O . VAL A 1 117 ? -7.098 -12.113 20.280 1.00 91.06 117 VAL A O 1
ATOM 909 N N . ASP A 1 118 ? -7.334 -12.973 18.217 1.00 89.19 118 ASP A N 1
ATOM 910 C CA . ASP A 1 118 ? -7.916 -14.235 18.657 1.00 89.19 118 ASP A CA 1
ATOM 911 C C . ASP A 1 118 ? -6.795 -15.183 19.128 1.00 89.19 118 ASP A C 1
ATOM 913 O O . ASP A 1 118 ? -5.911 -15.542 18.338 1.00 89.19 118 ASP A O 1
ATOM 917 N N . PRO A 1 119 ? -6.798 -15.630 20.396 1.00 87.06 119 PRO A N 1
ATOM 918 C CA . PRO A 1 119 ? -5.744 -16.494 20.917 1.00 87.06 119 PRO A CA 1
ATOM 919 C C . PRO A 1 119 ? -5.671 -17.853 20.207 1.00 87.06 119 PRO A C 1
ATOM 921 O O . PRO A 1 119 ? -4.579 -18.429 20.136 1.00 87.06 119 PRO A O 1
ATOM 924 N N . LYS A 1 120 ? -6.796 -18.351 19.671 1.00 88.00 120 LYS A N 1
ATOM 925 C CA . LYS A 1 120 ? -6.901 -19.667 19.029 1.00 88.00 120 LYS A CA 1
ATOM 926 C C . LYS A 1 120 ? -6.591 -19.592 17.541 1.00 88.00 120 LYS A C 1
ATOM 928 O O . LYS A 1 120 ? -5.737 -20.330 17.064 1.00 88.00 120 LYS A O 1
ATOM 933 N N . THR A 1 121 ? -7.271 -18.708 16.814 1.00 86.44 121 THR A N 1
ATOM 934 C CA . THR A 1 121 ? -7.176 -18.652 15.344 1.00 86.44 121 THR A CA 1
ATOM 935 C C . THR A 1 121 ? -6.078 -17.725 14.840 1.00 86.44 121 THR A C 1
ATOM 937 O O . THR A 1 121 ? -5.766 -17.763 13.654 1.00 86.44 121 THR A O 1
ATOM 940 N N . LYS A 1 122 ? -5.478 -16.913 15.723 1.00 87.25 122 LYS A N 1
ATOM 941 C CA . LYS A 1 122 ? -4.493 -15.876 15.375 1.00 87.25 122 LYS A CA 1
ATOM 942 C C . LYS A 1 122 ? -5.033 -14.829 14.394 1.00 87.25 122 LYS A C 1
ATOM 944 O O . LYS A 1 122 ? -4.246 -14.112 13.782 1.00 87.25 122 LYS A O 1
ATOM 949 N N . ASP A 1 123 ? -6.359 -14.715 14.276 1.00 91.38 123 ASP A N 1
ATOM 950 C CA . ASP A 1 123 ? -6.986 -13.600 13.571 1.00 91.38 123 ASP A CA 1
ATOM 951 C C . ASP A 1 123 ? -6.667 -12.319 14.340 1.00 91.38 123 ASP A C 1
ATOM 953 O O . ASP A 1 123 ? -6.723 -12.300 15.571 1.00 91.38 123 ASP A O 1
ATOM 957 N N . ALA A 1 124 ? -6.343 -11.245 13.637 1.00 92.19 124 ALA A N 1
ATOM 958 C CA . ALA A 1 124 ? -5.878 -10.026 14.279 1.00 92.19 124 ALA A CA 1
ATOM 959 C C . ALA A 1 124 ? -6.475 -8.790 13.619 1.00 92.19 124 ALA A C 1
ATOM 961 O O . ALA A 1 124 ? -6.763 -8.775 12.422 1.00 92.19 124 ALA A O 1
ATOM 962 N N . ILE A 1 125 ? -6.689 -7.754 14.428 1.00 93.69 125 ILE A N 1
ATOM 963 C CA . ILE A 1 125 ? -7.192 -6.457 13.992 1.00 93.69 125 ILE A CA 1
ATOM 964 C C . ILE A 1 125 ? -6.190 -5.390 14.399 1.00 93.69 125 ILE A C 1
ATOM 966 O O . ILE A 1 125 ? -5.897 -5.207 15.579 1.00 93.69 125 ILE A O 1
ATOM 970 N N . TRP A 1 126 ? -5.735 -4.631 13.416 1.00 93.00 126 TRP A N 1
ATOM 971 C CA . TRP A 1 126 ? -4.942 -3.429 13.590 1.00 93.00 126 TRP A CA 1
ATOM 972 C C . TRP A 1 126 ? -5.810 -2.201 13.394 1.00 93.00 126 TRP A C 1
ATOM 974 O O . TRP A 1 126 ? -6.793 -2.203 12.648 1.00 93.00 126 TRP A O 1
ATOM 984 N N . ARG A 1 127 ? -5.416 -1.121 14.059 1.00 93.12 127 ARG A N 1
ATOM 985 C CA . ARG A 1 127 ? -6.096 0.165 13.971 1.00 93.12 127 ARG A CA 1
ATOM 986 C C . ARG A 1 127 ? -5.124 1.214 13.483 1.00 93.12 127 ARG A C 1
ATOM 988 O O . ARG A 1 127 ? -4.170 1.512 14.186 1.00 93.12 127 ARG A O 1
ATOM 995 N N . GLY A 1 128 ? -5.411 1.816 12.340 1.00 92.00 128 GLY A N 1
ATOM 996 C CA . GLY A 1 128 ? -4.713 3.007 11.878 1.00 92.00 128 GLY A CA 1
ATOM 997 C C . GLY A 1 128 ? -5.549 4.267 11.979 1.00 92.00 128 GLY A C 1
ATOM 998 O O . GLY A 1 128 ? -6.776 4.221 12.074 1.00 92.00 128 GLY A O 1
ATOM 999 N N . THR A 1 129 ? -4.876 5.404 11.903 1.00 91.50 129 THR A N 1
ATOM 1000 C CA . THR A 1 129 ? -5.502 6.724 11.858 1.00 91.50 129 THR A CA 1
ATOM 1001 C C . THR A 1 129 ? -4.947 7.527 10.695 1.00 91.50 129 THR A C 1
ATOM 1003 O O . THR A 1 129 ? -3.790 7.395 10.302 1.00 91.50 129 THR A O 1
ATOM 1006 N N . SER A 1 130 ? -5.779 8.368 10.101 1.00 91.44 130 SER A N 1
ATOM 1007 C CA . SER A 1 130 ? -5.330 9.402 9.180 1.00 91.44 130 SER A CA 1
ATOM 1008 C C . SER A 1 130 ? -6.220 10.623 9.301 1.00 91.44 130 SER A C 1
ATOM 1010 O O . SER A 1 130 ? -7.259 10.595 9.958 1.00 91.44 130 SER A O 1
ATOM 1012 N N . ILE A 1 131 ? -5.847 11.683 8.594 1.00 88.62 131 ILE A N 1
ATOM 1013 C CA . ILE A 1 131 ? -6.675 12.881 8.454 1.00 88.62 131 ILE A CA 1
ATOM 1014 C C . ILE A 1 131 ? -8.095 12.543 7.952 1.00 88.62 131 ILE A C 1
ATOM 1016 O O . ILE A 1 131 ? -9.045 13.243 8.279 1.00 88.62 131 ILE A O 1
ATOM 1020 N N . ASN A 1 132 ? -8.284 11.457 7.192 1.00 89.19 132 ASN A N 1
ATOM 1021 C CA . ASN A 1 132 ? -9.614 11.082 6.692 1.00 89.19 132 ASN A CA 1
ATOM 1022 C C . ASN A 1 132 ? -10.450 10.258 7.692 1.00 89.19 132 ASN A C 1
ATOM 1024 O O . ASN A 1 132 ? -11.578 9.904 7.345 1.00 89.19 132 ASN A O 1
ATOM 1028 N N . GLY A 1 133 ? -9.910 9.884 8.859 1.00 91.12 133 GLY A N 1
ATOM 1029 C CA . GLY A 1 133 ? -10.603 9.087 9.877 1.00 91.12 133 GLY A CA 1
ATOM 1030 C C . GLY A 1 133 ? -9.813 7.879 10.391 1.00 91.12 133 GLY A C 1
ATOM 1031 O O . GLY A 1 133 ? -8.582 7.850 10.354 1.00 91.12 133 GLY A O 1
ATOM 1032 N N . ILE A 1 134 ? -10.537 6.879 10.894 1.00 92.94 134 ILE A N 1
ATOM 1033 C CA . ILE A 1 134 ? -9.977 5.703 11.577 1.00 92.94 134 ILE A CA 1
ATOM 1034 C C . ILE A 1 134 ? -10.145 4.471 10.688 1.00 92.94 134 ILE A C 1
ATOM 1036 O O . ILE A 1 134 ? -11.187 4.288 10.066 1.00 92.94 134 ILE A O 1
ATOM 1040 N N . TYR A 1 135 ? -9.137 3.606 10.641 1.00 94.25 135 TYR A N 1
ATOM 1041 C CA . TYR A 1 135 ? -9.124 2.397 9.821 1.00 94.25 135 TYR A CA 1
ATOM 1042 C C . TYR A 1 135 ? -8.968 1.182 10.721 1.00 94.25 135 TYR A C 1
ATOM 1044 O O . TYR A 1 135 ? -7.995 1.088 11.462 1.00 94.25 135 TYR A O 1
ATOM 1052 N N . LEU A 1 136 ? -9.901 0.243 10.630 1.00 95.00 136 LEU A N 1
ATOM 1053 C CA . LEU A 1 136 ? -9.795 -1.087 11.211 1.00 95.00 136 LEU A CA 1
ATOM 1054 C C . LEU A 1 136 ? -9.418 -2.057 10.097 1.00 95.00 136 LEU A C 1
ATOM 1056 O O . LEU A 1 136 ? -10.174 -2.237 9.142 1.00 95.00 136 LEU A O 1
ATOM 1060 N N . ILE A 1 137 ? -8.247 -2.668 10.218 1.00 95.06 137 ILE A N 1
ATOM 1061 C CA . ILE A 1 137 ? -7.714 -3.634 9.256 1.00 95.06 137 ILE A CA 1
ATOM 1062 C C . ILE A 1 137 ? -7.655 -4.979 9.945 1.00 95.06 137 ILE A C 1
ATOM 1064 O O . ILE A 1 137 ? -7.016 -5.099 10.983 1.00 95.06 137 ILE A O 1
ATOM 1068 N N . GLY A 1 138 ? -8.328 -5.974 9.389 1.00 94.25 138 GLY A N 1
ATOM 1069 C CA . GLY A 1 138 ? -8.399 -7.301 9.983 1.00 94.25 138 GLY A CA 1
ATOM 1070 C C . GLY A 1 138 ? -7.835 -8.346 9.051 1.00 94.25 138 GLY A C 1
ATOM 1071 O O . GLY A 1 138 ? -8.172 -8.348 7.871 1.00 94.25 138 GLY A O 1
ATOM 1072 N N . GLU A 1 139 ? -7.021 -9.242 9.587 1.00 91.69 139 GLU A N 1
ATOM 1073 C CA . GLU A 1 139 ? -6.469 -10.389 8.870 1.00 91.69 139 GLU A CA 1
ATOM 1074 C C . GLU A 1 139 ? -7.024 -11.692 9.440 1.00 91.69 139 GLU A C 1
ATOM 1076 O O . GLU A 1 139 ? -7.065 -11.860 10.662 1.00 91.69 139 GLU A O 1
ATOM 1081 N N . GLY A 1 140 ? -7.453 -12.598 8.551 1.00 90.50 140 GLY A N 1
ATOM 1082 C CA . GLY A 1 140 ? -8.053 -13.891 8.907 1.00 90.50 140 GLY A CA 1
ATOM 1083 C C . GLY A 1 140 ? -9.431 -14.127 8.271 1.00 90.50 140 GLY A C 1
ATOM 1084 O O . GLY A 1 140 ? -9.712 -13.645 7.172 1.00 90.50 140 GLY A O 1
ATOM 1085 N N . GLU A 1 141 ? -10.302 -14.886 8.939 1.00 91.81 141 GLU A N 1
ATOM 1086 C CA . GLU A 1 141 ? -11.630 -15.240 8.405 1.00 91.81 141 GLU A CA 1
ATOM 1087 C C . GLU A 1 141 ? -12.637 -14.080 8.519 1.00 91.81 141 GLU A C 1
ATOM 1089 O O . GLU A 1 141 ? -12.781 -13.450 9.569 1.00 91.81 141 GLU A O 1
ATOM 1094 N N . TYR A 1 142 ? -13.359 -13.803 7.429 1.00 92.31 142 TYR A N 1
ATOM 1095 C CA . TYR A 1 142 ? -14.233 -12.637 7.294 1.00 92.31 142 TYR A CA 1
ATOM 1096 C C . TYR A 1 142 ? -15.312 -12.545 8.386 1.00 92.31 142 TYR A C 1
ATOM 1098 O O . TYR A 1 142 ? -15.446 -11.504 9.025 1.00 92.31 142 TYR A O 1
ATOM 1106 N N . GLY A 1 143 ? -16.073 -13.609 8.642 1.00 91.75 143 GLY A N 1
ATOM 1107 C CA . GLY A 1 143 ? -17.172 -13.602 9.611 1.00 91.75 143 GLY A CA 1
ATOM 1108 C C . GLY A 1 143 ? -16.722 -13.380 11.060 1.00 91.75 143 GLY A C 1
ATOM 1109 O O . GLY A 1 143 ? -17.385 -12.669 11.823 1.00 91.75 143 GLY A O 1
ATOM 1110 N N . ARG A 1 144 ? -15.590 -13.961 11.472 1.00 91.81 144 ARG A N 1
ATOM 1111 C CA . ARG A 1 144 ? -15.002 -13.726 12.804 1.00 91.81 144 ARG A CA 1
ATOM 1112 C C . ARG A 1 144 ? -14.465 -12.306 12.941 1.00 91.81 144 ARG A C 1
ATOM 1114 O O . ARG A 1 144 ? -14.774 -11.636 13.929 1.00 91.81 144 ARG A O 1
ATOM 1121 N N . ILE A 1 145 ? -13.742 -11.828 11.932 1.00 93.06 145 ILE A N 1
ATOM 1122 C CA .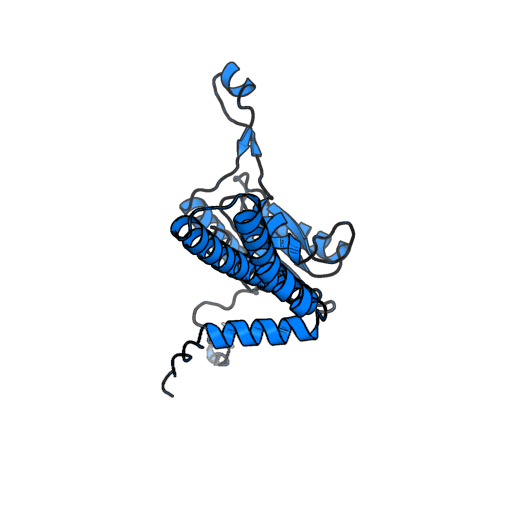 ILE A 1 145 ? -13.144 -10.490 11.938 1.00 93.06 145 ILE A CA 1
ATOM 1123 C C . ILE A 1 145 ? -14.202 -9.410 11.931 1.00 93.06 145 ILE A C 1
ATOM 1125 O O . ILE A 1 145 ? -14.096 -8.482 12.719 1.00 93.06 145 ILE A O 1
ATOM 1129 N N . MET A 1 146 ? -15.238 -9.524 11.101 1.00 94.06 146 MET A N 1
ATOM 1130 C CA . MET A 1 146 ? -16.288 -8.509 11.043 1.00 94.06 146 MET A CA 1
ATOM 1131 C C . MET A 1 146 ? -16.997 -8.369 12.394 1.00 94.06 146 MET A C 1
ATOM 1133 O O . MET A 1 146 ? -17.152 -7.255 12.886 1.00 94.06 146 MET A O 1
ATOM 1137 N N . ARG A 1 147 ? -17.304 -9.486 13.073 1.00 93.50 147 ARG A N 1
ATOM 1138 C CA . ARG A 1 147 ? -17.868 -9.453 14.435 1.00 93.50 147 ARG A CA 1
ATOM 1139 C C . ARG A 1 147 ? -16.928 -8.800 15.448 1.00 93.50 147 ARG A C 1
ATOM 1141 O O . ARG A 1 147 ? -17.385 -8.092 16.345 1.00 93.50 147 ARG A O 1
ATOM 1148 N N . ALA A 1 148 ? -15.626 -9.053 15.346 1.00 92.69 148 ALA A N 1
ATOM 1149 C CA . ALA A 1 148 ? -14.635 -8.425 16.212 1.00 92.69 148 ALA A CA 1
ATOM 1150 C C . ALA A 1 148 ? -14.451 -6.928 15.894 1.00 92.69 148 ALA A C 1
ATOM 1152 O O . ALA A 1 148 ? -14.392 -6.116 16.817 1.00 92.69 148 ALA A O 1
ATOM 1153 N N . MET A 1 149 ? -14.464 -6.547 14.616 1.00 94.69 149 MET A N 1
ATOM 1154 C CA . MET A 1 149 ? -14.433 -5.159 14.156 1.00 94.69 149 MET A CA 1
ATOM 1155 C C . MET A 1 149 ? -15.652 -4.373 14.618 1.00 94.69 149 MET A C 1
ATOM 1157 O O . MET A 1 149 ? -15.491 -3.231 15.024 1.00 94.69 149 MET A O 1
ATOM 1161 N N . ASP A 1 150 ? -16.845 -4.967 14.617 1.00 94.88 150 ASP A N 1
ATOM 1162 C CA . ASP A 1 150 ? -18.061 -4.289 15.073 1.00 94.88 150 ASP A CA 1
ATOM 1163 C C . ASP A 1 150 ? -17.980 -3.916 16.560 1.00 94.88 150 ASP A C 1
ATOM 1165 O O . ASP A 1 150 ? -18.419 -2.836 16.960 1.00 94.88 150 ASP A O 1
ATOM 1169 N N . ARG A 1 151 ? -17.371 -4.776 17.390 1.00 92.38 151 ARG A N 1
ATOM 1170 C CA . ARG A 1 151 ? -17.088 -4.450 18.800 1.00 92.38 151 ARG A CA 1
ATOM 1171 C C . ARG A 1 151 ? -16.107 -3.284 18.908 1.00 92.38 151 ARG A C 1
ATOM 1173 O O . ARG A 1 151 ? -16.376 -2.329 19.632 1.00 92.38 151 ARG A O 1
ATOM 1180 N N . GLN A 1 152 ? -15.018 -3.335 18.142 1.00 92.12 152 GLN A N 1
ATOM 1181 C CA . GLN A 1 152 ? -14.014 -2.267 18.117 1.00 92.12 152 GLN A CA 1
ATOM 1182 C C . GLN A 1 152 ? -14.584 -0.935 17.619 1.00 92.12 152 GLN A C 1
ATOM 1184 O O . GLN A 1 152 ? -14.300 0.113 18.190 1.00 92.12 152 GLN A O 1
ATOM 1189 N N . GLU A 1 153 ? -15.443 -0.956 16.604 1.00 92.94 153 GLU A N 1
ATOM 1190 C CA . GLU A 1 153 ? -16.103 0.237 16.084 1.00 92.94 153 GLU A CA 1
ATOM 1191 C C . GLU A 1 153 ? -17.028 0.874 17.129 1.00 92.94 153 GLU A C 1
ATOM 1193 O O . GLU A 1 153 ? -17.003 2.092 17.294 1.00 92.94 153 GLU A O 1
ATOM 1198 N N . ARG A 1 154 ? -17.811 0.078 17.869 1.00 91.25 154 ARG A N 1
ATOM 1199 C CA . ARG A 1 154 ? -18.674 0.589 18.953 1.00 91.25 154 ARG A CA 1
ATOM 1200 C C . ARG A 1 154 ? -17.866 1.260 20.062 1.00 91.25 154 ARG A C 1
ATOM 1202 O O . ARG A 1 154 ? -18.247 2.323 20.539 1.00 91.25 154 ARG A O 1
ATOM 1209 N N . GLU A 1 155 ? -16.741 0.663 20.442 1.00 88.69 155 GLU A N 1
ATOM 1210 C CA . GLU A 1 155 ? -15.834 1.213 21.456 1.00 88.69 155 GLU A CA 1
ATOM 1211 C C . GLU A 1 155 ? -15.207 2.530 20.998 1.00 88.69 155 GLU A C 1
ATOM 1213 O O . GLU A 1 155 ? -15.199 3.509 21.743 1.00 88.69 155 GLU A O 1
ATOM 1218 N N . ILE A 1 156 ? -14.737 2.573 19.749 1.00 90.12 156 ILE A N 1
ATOM 1219 C CA . ILE A 1 156 ? -14.193 3.785 19.137 1.00 90.12 156 ILE A CA 1
ATOM 1220 C C . ILE A 1 156 ? -15.260 4.879 19.102 1.00 90.12 156 ILE A C 1
ATOM 1222 O O . ILE A 1 156 ? -14.989 5.993 19.543 1.00 90.12 156 ILE A O 1
ATOM 1226 N N . LYS A 1 157 ? -16.483 4.548 18.668 1.00 89.12 157 LYS A N 1
ATOM 1227 C CA . LYS A 1 157 ? -17.619 5.479 18.627 1.00 89.12 157 LYS A CA 1
ATOM 1228 C C . LYS A 1 157 ? -17.980 6.045 19.998 1.00 89.12 157 LYS A C 1
ATOM 1230 O O . LYS A 1 157 ? -18.381 7.201 20.070 1.00 89.12 157 LYS A O 1
ATOM 1235 N N . GLY A 1 158 ? -17.799 5.276 21.072 1.00 85.69 158 GLY A N 1
ATOM 1236 C CA . GLY A 1 158 ? -17.974 5.771 22.439 1.00 85.69 158 GLY A CA 1
ATOM 1237 C C . GLY A 1 158 ? -16.980 6.875 22.815 1.00 85.69 158 GLY A C 1
ATOM 1238 O O . GLY A 1 158 ? -17.340 7.814 23.514 1.00 85.69 158 GLY A O 1
ATOM 1239 N N . VAL A 1 159 ? -15.741 6.805 22.318 1.00 83.31 159 VAL A N 1
ATOM 1240 C CA . VAL A 1 159 ? -14.677 7.785 22.613 1.00 83.31 159 VAL A CA 1
ATOM 1241 C C . VAL A 1 159 ? -14.660 8.955 21.621 1.00 83.31 159 VAL A C 1
ATOM 1243 O O . VAL A 1 159 ? -14.233 10.065 21.949 1.00 83.31 159 VAL A O 1
ATOM 1246 N N . THR A 1 160 ? -15.148 8.731 20.404 1.00 82.38 160 THR A N 1
ATOM 1247 C CA . THR A 1 160 ? -15.370 9.776 19.398 1.00 82.38 160 THR A CA 1
ATOM 1248 C C . THR A 1 160 ? -16.787 10.347 19.450 1.00 82.38 160 THR A C 1
ATOM 1250 O O . THR A 1 160 ? -17.218 10.985 18.491 1.00 82.38 160 THR A O 1
ATOM 1253 N N . ALA A 1 161 ? -17.529 10.115 20.537 1.00 73.56 161 ALA A N 1
ATOM 1254 C CA . ALA A 1 161 ? -18.868 10.659 20.720 1.00 73.56 161 ALA A CA 1
ATOM 1255 C C . ALA A 1 161 ? -18.838 12.194 20.584 1.00 73.56 161 ALA A C 1
ATOM 1257 O O . ALA A 1 161 ? -17.993 12.864 21.176 1.00 73.56 161 ALA A O 1
ATOM 1258 N N . GLY A 1 162 ? -19.724 12.741 19.747 1.00 68.38 162 GLY A N 1
ATOM 1259 C CA . GLY A 1 162 ? -19.756 14.171 19.409 1.00 68.38 162 GLY A CA 1
ATOM 1260 C C . GLY A 1 162 ? -18.893 14.585 18.208 1.00 68.38 162 GLY A C 1
ATOM 1261 O O . GLY A 1 162 ? -18.994 15.721 17.758 1.00 68.38 162 GLY A O 1
ATOM 1262 N N . SER A 1 163 ? -18.089 13.684 17.634 1.00 75.69 163 SER A N 1
ATOM 1263 C CA . SER A 1 163 ? -17.347 13.928 16.390 1.00 75.69 163 SER A CA 1
ATOM 1264 C C . SER A 1 163 ? -17.790 12.947 15.303 1.00 75.69 163 SER A C 1
ATOM 1266 O O . SER A 1 163 ? -17.842 11.739 15.519 1.00 75.69 163 SER A O 1
ATOM 1268 N N . SER A 1 164 ? -18.078 13.444 14.100 1.00 81.38 164 SER A N 1
ATOM 1269 C CA . SER A 1 164 ? -18.509 12.638 12.945 1.00 81.38 164 SER A CA 1
ATOM 1270 C C . SER A 1 164 ? -17.336 11.944 12.234 1.00 81.38 164 SER A C 1
ATOM 1272 O O . SER A 1 164 ? -17.224 11.962 11.008 1.00 81.38 164 SER A O 1
ATOM 1274 N N . ILE A 1 165 ? -16.440 11.331 13.015 1.00 88.38 165 ILE A N 1
ATOM 1275 C CA . ILE A 1 165 ? -15.241 10.658 12.510 1.00 88.38 165 ILE A CA 1
ATOM 1276 C C . ILE A 1 165 ? -15.641 9.311 11.889 1.00 88.38 165 ILE A C 1
ATOM 1278 O O . ILE A 1 165 ? -16.199 8.457 12.583 1.00 88.38 165 ILE A O 1
ATOM 1282 N N . PRO A 1 166 ? -15.348 9.073 10.600 1.00 90.06 166 PRO A N 1
ATOM 1283 C CA . PRO A 1 166 ? -15.663 7.813 9.950 1.00 90.06 166 PRO A CA 1
ATOM 1284 C C . PRO A 1 166 ? -14.698 6.707 10.395 1.00 90.06 166 PRO A C 1
ATOM 1286 O O . PRO A 1 166 ? -13.492 6.929 10.553 1.00 90.06 166 PRO A O 1
ATOM 1289 N N . VAL A 1 167 ? -15.241 5.498 10.542 1.00 92.25 167 VAL A N 1
ATOM 1290 C CA . VAL A 1 167 ? -14.482 4.272 10.809 1.00 92.25 167 VAL A CA 1
ATOM 1291 C C . VAL A 1 167 ? -14.590 3.361 9.588 1.00 92.25 167 VAL A C 1
ATOM 1293 O O . VAL A 1 167 ? -15.674 2.888 9.251 1.00 92.25 167 VAL A O 1
ATOM 1296 N N . TYR A 1 168 ? -13.472 3.119 8.908 1.00 93.88 168 TYR A N 1
ATOM 1297 C CA . TYR A 1 168 ? -13.405 2.239 7.742 1.00 93.88 168 TYR A CA 1
ATOM 1298 C C . TYR A 1 168 ? -12.990 0.834 8.171 1.00 93.88 168 TYR A C 1
ATOM 1300 O O . TYR A 1 168 ? -11.932 0.659 8.769 1.00 93.88 168 TYR A O 1
ATOM 1308 N N . ARG A 1 169 ? -13.798 -0.172 7.835 1.00 94.50 169 ARG A N 1
ATOM 1309 C CA . ARG A 1 169 ? -13.505 -1.589 8.090 1.00 94.50 169 ARG A CA 1
ATOM 1310 C C . ARG A 1 169 ? -12.975 -2.241 6.817 1.00 94.50 169 ARG A C 1
ATOM 1312 O O . ARG A 1 169 ? -13.634 -2.191 5.781 1.00 94.50 169 ARG A O 1
ATOM 1319 N N . ILE A 1 170 ? -11.787 -2.833 6.889 1.00 94.62 170 ILE A N 1
ATOM 1320 C CA . ILE A 1 170 ? -11.120 -3.491 5.763 1.00 94.62 170 ILE A CA 1
ATOM 1321 C C . ILE A 1 170 ? -10.690 -4.886 6.214 1.00 94.62 170 ILE A C 1
ATOM 1323 O O . ILE A 1 170 ? -9.744 -5.037 6.983 1.00 94.62 170 ILE A O 1
ATOM 1327 N N . ALA A 1 171 ? -11.381 -5.911 5.723 1.00 94.69 171 ALA A N 1
ATOM 1328 C CA . ALA A 1 171 ? -10.968 -7.297 5.907 1.00 94.69 171 ALA A CA 1
ATOM 1329 C C . ALA A 1 171 ? -9.973 -7.681 4.805 1.00 94.69 171 ALA A C 1
ATOM 1331 O O . ALA A 1 171 ? -10.270 -7.521 3.622 1.00 94.69 171 ALA A O 1
ATOM 1332 N N . VAL A 1 172 ? -8.805 -8.183 5.188 1.00 94.00 172 VAL A N 1
ATOM 1333 C CA . VAL A 1 172 ? -7.719 -8.586 4.292 1.00 94.00 172 VAL A CA 1
ATOM 1334 C C . VAL A 1 172 ? -7.728 -10.099 4.135 1.00 94.00 172 VAL A C 1
ATOM 1336 O O . VAL A 1 172 ? -7.822 -10.833 5.118 1.00 94.00 172 VAL A O 1
ATOM 1339 N N . GLY A 1 173 ? -7.634 -10.568 2.894 1.00 91.25 173 GLY A N 1
ATOM 1340 C CA . GLY A 1 173 ? -7.644 -11.990 2.568 1.00 91.25 173 GLY A CA 1
ATOM 1341 C C . GLY A 1 173 ? -8.032 -12.255 1.116 1.00 91.25 173 GLY A C 1
ATOM 1342 O O . GLY A 1 173 ? -8.096 -11.336 0.302 1.00 91.25 173 GLY A O 1
ATOM 1343 N N . ARG A 1 174 ? -8.283 -13.528 0.789 1.00 87.75 174 ARG A N 1
ATOM 1344 C CA . ARG A 1 174 ? -8.587 -13.989 -0.581 1.00 87.75 174 ARG A CA 1
ATOM 1345 C C . ARG A 1 174 ? -10.084 -14.178 -0.855 1.00 87.75 174 ARG A C 1
ATOM 1347 O O . ARG A 1 174 ? -10.453 -14.580 -1.953 1.00 87.75 174 ARG A O 1
ATOM 1354 N N . GLY A 1 175 ? -10.944 -13.950 0.137 1.00 87.81 175 GLY A N 1
ATOM 1355 C CA . GLY A 1 175 ? -12.389 -14.099 -0.015 1.00 87.81 175 GLY A CA 1
ATOM 1356 C C . GLY A 1 175 ? -13.026 -13.000 -0.881 1.00 87.81 175 GLY A C 1
ATOM 1357 O O . GLY A 1 175 ? -12.461 -11.920 -1.025 1.00 87.81 175 GLY A O 1
ATOM 1358 N N . PRO A 1 176 ? -14.251 -13.214 -1.396 1.00 87.62 176 PRO A N 1
ATOM 1359 C CA . PRO A 1 176 ? -14.928 -12.271 -2.299 1.00 87.62 176 PRO A CA 1
ATOM 1360 C C . PRO A 1 176 ? -15.259 -10.914 -1.655 1.00 87.62 176 PRO A C 1
ATOM 1362 O O . PRO A 1 176 ? -15.369 -9.908 -2.347 1.00 87.62 176 PRO A O 1
ATOM 1365 N N . LYS A 1 177 ? -15.421 -10.874 -0.326 1.00 91.12 177 LYS A N 1
ATOM 1366 C CA . LYS A 1 177 ? -15.663 -9.646 0.457 1.00 91.12 177 LYS A CA 1
ATOM 1367 C C . LYS A 1 177 ? -14.400 -9.122 1.150 1.00 91.12 177 LYS A C 1
ATOM 1369 O O . LYS A 1 177 ? -14.486 -8.220 1.981 1.00 91.12 177 LYS A O 1
ATOM 1374 N N . GLN A 1 178 ? -13.248 -9.719 0.855 1.00 92.44 178 GLN A N 1
ATOM 1375 C CA . GLN A 1 178 ? -11.957 -9.340 1.412 1.00 92.44 178 GLN A CA 1
ATOM 1376 C C . GLN A 1 178 ? -11.118 -8.618 0.359 1.00 92.44 178 GLN A C 1
ATOM 1378 O O . GLN A 1 178 ? -11.298 -8.787 -0.844 1.00 92.44 178 GLN A O 1
ATOM 1383 N N . VAL A 1 179 ? -10.198 -7.787 0.828 1.00 93.44 179 VAL A N 1
ATOM 1384 C CA . VAL A 1 179 ? -9.244 -7.072 -0.013 1.00 93.44 179 VAL A CA 1
ATOM 1385 C C . VAL A 1 179 ? -7.952 -7.880 -0.062 1.00 93.44 179 VAL A C 1
ATOM 1387 O O . VAL A 1 179 ? -7.363 -8.172 0.979 1.00 93.44 179 VAL A O 1
ATOM 1390 N N . ALA A 1 180 ? -7.502 -8.217 -1.271 1.00 92.56 180 ALA A N 1
ATOM 1391 C CA . ALA A 1 180 ? -6.216 -8.875 -1.478 1.00 92.56 180 ALA A CA 1
ATOM 1392 C C . ALA A 1 180 ? -5.074 -7.995 -0.959 1.00 92.56 180 ALA A C 1
ATOM 1394 O O . ALA A 1 180 ? -5.134 -6.766 -1.065 1.00 92.56 180 ALA A O 1
ATOM 1395 N N . LEU A 1 181 ? -4.002 -8.606 -0.454 1.00 91.19 181 LEU A N 1
ATOM 1396 C CA . LEU A 1 181 ? -2.945 -7.871 0.247 1.00 91.19 181 LEU A CA 1
ATOM 1397 C C . LEU A 1 181 ? -2.317 -6.751 -0.606 1.00 91.19 181 LEU A C 1
ATOM 1399 O O . LEU A 1 181 ? -2.098 -5.637 -0.126 1.00 91.19 181 LEU A O 1
ATOM 1403 N N . LYS A 1 182 ? -2.117 -7.020 -1.901 1.00 89.62 182 LYS A N 1
ATOM 1404 C CA . LYS A 1 182 ? -1.603 -6.061 -2.897 1.00 89.62 182 LYS A CA 1
ATOM 1405 C C . LYS A 1 182 ? -2.457 -4.788 -3.033 1.00 89.62 182 LYS A C 1
ATOM 1407 O O . LYS A 1 182 ? -1.949 -3.731 -3.396 1.00 89.62 182 LYS A O 1
ATOM 1412 N N . ASP A 1 183 ? -3.754 -4.886 -2.743 1.00 91.31 183 ASP A N 1
ATOM 1413 C CA . ASP A 1 183 ? -4.738 -3.820 -2.934 1.00 91.31 183 ASP A CA 1
ATOM 1414 C C . ASP A 1 183 ? -5.085 -3.090 -1.627 1.00 91.31 183 ASP A C 1
ATOM 1416 O O . ASP A 1 183 ? -5.759 -2.059 -1.663 1.00 91.31 183 ASP A O 1
ATOM 1420 N N . VAL A 1 184 ? -4.587 -3.544 -0.469 1.00 91.31 184 VAL A N 1
ATOM 1421 C CA . VAL A 1 184 ? -4.909 -2.957 0.847 1.00 91.31 184 VAL A CA 1
ATOM 1422 C C . VAL A 1 184 ? -4.527 -1.480 0.911 1.00 91.31 184 VAL A C 1
ATOM 1424 O O . VAL A 1 184 ? -5.345 -0.638 1.285 1.00 91.31 184 VAL A O 1
ATOM 1427 N N . ARG A 1 185 ? -3.321 -1.123 0.455 1.00 89.94 185 ARG A N 1
ATOM 1428 C CA . ARG A 1 185 ? -2.867 0.278 0.389 1.00 89.94 185 ARG A CA 1
ATOM 1429 C C . ARG A 1 185 ? -3.790 1.145 -0.472 1.00 89.94 185 ARG A C 1
ATOM 1431 O O . ARG A 1 185 ? -4.085 2.294 -0.135 1.00 89.94 185 ARG A O 1
ATOM 1438 N N . LYS A 1 186 ? -4.266 0.597 -1.588 1.00 91.00 186 LYS A N 1
ATOM 1439 C CA . LYS A 1 186 ? -5.198 1.271 -2.498 1.00 91.00 186 LYS A CA 1
ATOM 1440 C C . LYS A 1 186 ? -6.584 1.419 -1.865 1.00 91.00 186 LYS A C 1
ATOM 1442 O O . LYS A 1 186 ? -7.189 2.477 -2.001 1.00 91.00 186 LYS A O 1
ATOM 1447 N N . ALA A 1 187 ? -7.067 0.410 -1.142 1.00 92.00 187 ALA A N 1
ATOM 1448 C CA . ALA A 1 187 ? -8.338 0.464 -0.423 1.00 92.00 187 ALA A CA 1
ATOM 1449 C C . ALA A 1 187 ? -8.314 1.525 0.691 1.00 92.00 187 ALA A C 1
ATOM 1451 O O . ALA A 1 187 ? -9.188 2.389 0.733 1.00 92.00 187 ALA A O 1
ATOM 1452 N N . VAL A 1 188 ? -7.262 1.533 1.515 1.00 90.56 188 VAL A N 1
ATOM 1453 C CA . VAL A 1 188 ? -7.045 2.525 2.583 1.00 90.56 188 VAL A CA 1
ATOM 1454 C C . VAL A 1 188 ? -6.993 3.952 2.029 1.00 90.56 188 VAL A C 1
ATOM 1456 O O . VAL A 1 188 ? -7.633 4.852 2.558 1.00 90.56 188 VAL A O 1
ATOM 1459 N N . THR A 1 189 ? -6.256 4.187 0.941 1.00 89.12 189 THR A N 1
ATOM 1460 C CA . THR A 1 189 ? -6.123 5.540 0.364 1.00 89.12 189 THR A CA 1
ATOM 1461 C C . THR A 1 189 ? -7.381 6.022 -0.365 1.00 89.12 189 THR A C 1
ATOM 1463 O O . THR A 1 189 ? -7.609 7.231 -0.476 1.00 89.12 189 THR A O 1
ATOM 1466 N N . ARG A 1 190 ? -8.212 5.098 -0.862 1.00 89.50 190 ARG A N 1
ATOM 1467 C CA . ARG A 1 190 ? -9.498 5.408 -1.505 1.00 89.50 190 ARG A CA 1
ATOM 1468 C C . ARG A 1 190 ? -10.637 5.617 -0.518 1.00 89.50 190 ARG A C 1
ATOM 1470 O O . ARG A 1 190 ? -11.594 6.296 -0.878 1.00 89.50 190 ARG A O 1
ATOM 1477 N N . ALA A 1 191 ? -10.536 5.070 0.689 1.00 86.50 191 ALA A N 1
ATOM 1478 C CA . ALA A 1 191 ? -11.510 5.264 1.751 1.00 86.50 191 ALA A CA 1
ATOM 1479 C C . ALA A 1 191 ? -11.588 6.751 2.142 1.00 86.50 191 ALA A C 1
ATOM 1481 O O . ALA A 1 191 ? -10.722 7.313 2.815 1.00 86.50 191 ALA A O 1
ATOM 1482 N N . LYS A 1 192 ? -12.637 7.405 1.640 1.00 83.19 192 LYS A N 1
ATOM 1483 C CA . LYS A 1 192 ? -12.946 8.818 1.845 1.00 83.19 192 LYS A CA 1
ATOM 1484 C C . LYS A 1 192 ? -14.423 8.926 2.182 1.00 83.19 192 LYS A C 1
ATOM 1486 O O . LYS A 1 192 ? -15.260 8.402 1.452 1.00 83.19 192 LYS A O 1
ATOM 1491 N N . SER A 1 193 ? -14.726 9.633 3.259 1.00 80.94 193 SER A N 1
ATOM 1492 C CA . SER A 1 193 ? -16.093 9.942 3.658 1.00 80.94 193 SER A CA 1
ATOM 1493 C C . SER A 1 193 ? -16.393 11.394 3.357 1.00 80.94 193 SER A C 1
ATOM 1495 O O . SER A 1 193 ? -15.510 12.257 3.390 1.00 80.94 193 SER A O 1
ATOM 1497 N N . TYR A 1 194 ? -17.657 11.647 3.061 1.00 81.50 194 TYR A N 1
ATOM 1498 C CA . TYR A 1 194 ? -18.163 12.967 2.753 1.00 81.50 194 TYR A CA 1
ATOM 1499 C C . TYR A 1 194 ? -19.249 13.310 3.761 1.00 81.50 194 TYR A C 1
ATOM 1501 O O . TYR A 1 194 ? -20.141 12.503 4.010 1.00 81.50 194 TYR A O 1
ATOM 1509 N N . LEU A 1 195 ? -19.148 14.498 4.341 1.00 79.50 195 LEU A N 1
ATOM 1510 C CA . LEU A 1 195 ? -20.160 15.055 5.221 1.00 79.50 195 LEU A CA 1
ATOM 1511 C C . LEU A 1 195 ? -21.059 16.014 4.440 1.00 79.50 195 LEU A C 1
ATOM 1513 O O . LEU A 1 195 ? -20.574 16.656 3.501 1.00 79.50 195 LEU A O 1
ATOM 1517 N N . PRO A 1 196 ? -22.333 16.159 4.839 1.00 79.25 196 PRO A N 1
ATOM 1518 C CA . PRO A 1 196 ? -23.157 17.274 4.397 1.00 79.25 196 PRO A CA 1
ATOM 1519 C C . PRO A 1 196 ? -22.454 18.604 4.682 1.00 79.25 196 PRO A C 1
ATOM 1521 O O . PRO A 1 196 ? -21.742 18.753 5.682 1.00 79.25 196 PRO A O 1
ATOM 1524 N N . THR A 1 197 ? -22.612 19.555 3.775 1.00 78.31 197 THR A N 1
ATOM 1525 C CA . THR A 1 197 ? -22.176 20.935 3.986 1.00 78.31 197 THR A CA 1
ATOM 1526 C C . THR A 1 197 ? -23.248 21.707 4.742 1.00 78.31 197 THR A C 1
ATOM 1528 O O . THR A 1 197 ? -24.437 21.547 4.490 1.00 78.31 197 THR A O 1
ATOM 1531 N N . ASP A 1 198 ? -22.817 22.568 5.661 1.00 75.06 198 ASP A N 1
ATOM 1532 C CA . ASP A 1 198 ? -23.704 23.448 6.426 1.00 75.06 198 ASP A CA 1
ATOM 1533 C C . ASP A 1 198 ? -23.695 24.861 5.820 1.00 75.06 198 ASP A C 1
ATOM 1535 O O . ASP A 1 198 ? -23.265 25.847 6.422 1.00 75.06 198 ASP A O 1
ATOM 1539 N N . HIS A 1 199 ? -24.031 24.948 4.530 1.00 78.06 199 HIS A N 1
ATOM 1540 C CA . HIS A 1 199 ? -24.088 26.232 3.837 1.00 78.06 199 HIS A CA 1
ATOM 1541 C C . HIS A 1 199 ? -25.396 26.949 4.183 1.00 78.06 199 HIS A C 1
ATOM 1543 O O . HIS A 1 199 ? -26.471 26.486 3.818 1.00 78.06 199 HIS A O 1
ATOM 1549 N N . LYS A 1 200 ? -25.297 28.132 4.803 1.00 78.81 200 LYS A N 1
ATOM 1550 C CA . LYS A 1 200 ? -26.459 28.990 5.108 1.00 78.81 200 LYS A CA 1
ATOM 1551 C C . LYS A 1 200 ? -27.227 29.442 3.859 1.00 78.81 200 LYS A C 1
ATOM 1553 O O . LYS A 1 200 ? -28.419 29.709 3.938 1.00 78.81 200 LYS A O 1
ATOM 1558 N N . ASN A 1 201 ? -26.547 29.555 2.714 1.00 85.75 201 ASN A N 1
ATOM 1559 C CA . ASN A 1 201 ? -27.177 29.930 1.451 1.00 85.75 201 ASN A CA 1
ATOM 1560 C C . ASN A 1 201 ? -27.720 28.673 0.730 1.00 85.75 201 ASN A C 1
ATOM 1562 O O . ASN A 1 201 ? -26.916 27.813 0.348 1.00 85.75 201 ASN A O 1
ATOM 1566 N N . PRO A 1 202 ? -29.040 28.580 0.476 1.00 82.06 202 PRO A N 1
ATOM 1567 C CA . PRO A 1 202 ? -29.665 27.408 -0.140 1.00 82.06 202 PRO A CA 1
ATOM 1568 C C . PRO A 1 202 ? -29.183 27.130 -1.574 1.00 82.06 202 PRO A C 1
ATOM 1570 O O . PRO A 1 202 ? -29.127 25.971 -1.985 1.00 82.06 202 PRO A O 1
ATOM 1573 N N . LEU A 1 203 ? -28.770 28.156 -2.328 1.00 82.12 203 LEU A N 1
ATOM 1574 C CA . LEU A 1 203 ? -28.211 27.979 -3.675 1.00 82.12 203 LEU A CA 1
ATOM 1575 C C . LEU A 1 203 ? -26.840 27.296 -3.621 1.00 82.12 203 LEU A C 1
ATOM 1577 O O . LEU A 1 203 ? -26.576 26.358 -4.370 1.00 82.12 203 LEU A O 1
ATOM 1581 N N . ILE A 1 204 ? -25.985 27.710 -2.684 1.00 79.94 204 ILE A N 1
ATOM 1582 C CA . ILE A 1 204 ? -24.648 27.127 -2.511 1.00 79.94 204 ILE A CA 1
ATOM 1583 C C . ILE A 1 204 ? -24.751 25.706 -1.950 1.00 79.94 204 ILE A C 1
ATOM 1585 O O . ILE A 1 204 ? -24.025 24.824 -2.407 1.00 79.94 204 ILE A O 1
ATOM 1589 N N . ALA A 1 205 ? -25.688 25.455 -1.031 1.00 80.62 205 ALA A N 1
ATOM 1590 C CA . ALA A 1 205 ? -25.969 24.115 -0.519 1.00 80.62 205 ALA A CA 1
ATOM 1591 C C . ALA A 1 205 ? -26.382 23.136 -1.634 1.00 80.62 205 ALA A C 1
ATOM 1593 O O . ALA A 1 205 ? -25.991 21.970 -1.609 1.00 80.62 205 ALA A O 1
ATOM 1594 N N . LYS A 1 206 ? -27.124 23.610 -2.646 1.00 82.25 206 LYS A N 1
ATOM 1595 C CA . LYS A 1 206 ? -27.541 22.791 -3.794 1.00 82.25 206 LYS A CA 1
ATOM 1596 C C . LYS A 1 206 ? -26.393 22.501 -4.769 1.00 82.25 206 LYS A C 1
ATOM 1598 O O . LYS A 1 206 ? -26.349 21.414 -5.336 1.00 82.25 206 LYS A O 1
ATOM 1603 N N . ILE A 1 207 ? -25.462 23.443 -4.943 1.00 84.19 207 ILE A N 1
ATOM 1604 C CA . ILE A 1 207 ? -24.292 23.291 -5.829 1.00 84.19 207 ILE A CA 1
ATOM 1605 C C . ILE A 1 207 ? -23.201 22.433 -5.166 1.00 84.19 207 ILE A C 1
ATOM 1607 O O . ILE A 1 207 ? -22.600 21.579 -5.814 1.00 84.19 207 ILE A O 1
ATOM 1611 N N . HIS A 1 208 ? -22.971 22.615 -3.864 1.00 80.69 208 HIS A N 1
ATOM 1612 C CA . HIS A 1 208 ? -21.969 21.884 -3.088 1.00 80.69 208 HIS A CA 1
ATOM 1613 C C . HIS A 1 208 ? -22.627 21.162 -1.910 1.00 80.69 208 HIS A C 1
ATOM 1615 O O . HIS A 1 208 ? -22.464 21.592 -0.770 1.00 80.69 208 HIS A O 1
ATOM 1621 N N . PRO A 1 209 ? -23.342 20.049 -2.142 1.00 79.56 209 PRO A N 1
ATOM 1622 C CA . PRO A 1 209 ? -24.114 19.377 -1.093 1.00 79.56 209 PRO A CA 1
ATOM 1623 C C . PRO A 1 209 ? -23.250 18.603 -0.088 1.00 79.56 209 PRO A C 1
ATOM 1625 O O . PRO A 1 209 ? -23.733 18.174 0.960 1.00 79.56 209 PRO A O 1
ATOM 1628 N N . ARG A 1 210 ? -21.979 18.341 -0.417 1.00 83.56 210 ARG A N 1
ATOM 1629 C CA . ARG A 1 210 ? -21.093 17.496 0.386 1.00 83.56 210 ARG A CA 1
ATOM 1630 C C . ARG A 1 210 ? -19.663 18.013 0.370 1.00 83.56 210 ARG A C 1
ATOM 1632 O O . ARG A 1 210 ? -19.138 18.373 -0.679 1.00 83.56 210 ARG A O 1
ATOM 1639 N N . ARG A 1 211 ? -19.002 17.953 1.525 1.00 83.69 211 ARG A N 1
ATOM 1640 C CA . ARG A 1 211 ? -17.565 18.209 1.678 1.00 83.69 211 ARG A CA 1
ATOM 1641 C C . ARG A 1 211 ? -16.852 16.952 2.139 1.00 83.69 211 ARG A C 1
ATOM 1643 O O . ARG A 1 211 ? -17.425 16.115 2.830 1.00 83.69 211 ARG A O 1
ATOM 1650 N N . ARG A 1 212 ? -15.582 16.812 1.773 1.00 83.50 212 ARG A N 1
ATOM 1651 C CA . ARG A 1 212 ? -14.754 15.704 2.254 1.00 83.50 212 ARG A CA 1
ATOM 1652 C C . ARG A 1 212 ? -14.497 15.860 3.755 1.00 83.50 212 ARG A C 1
ATOM 1654 O O . ARG A 1 212 ? -14.165 16.952 4.206 1.00 83.50 212 ARG A O 1
ATOM 1661 N N . PHE A 1 213 ? -14.617 14.768 4.503 1.00 86.38 213 PHE A N 1
ATOM 1662 C CA . PHE A 1 213 ? -14.198 14.726 5.900 1.00 86.38 213 PHE A CA 1
ATOM 1663 C C . PHE A 1 213 ? -12.670 14.782 5.996 1.00 86.38 213 PHE A C 1
ATOM 1665 O O . PHE A 1 213 ? -11.988 13.944 5.399 1.00 86.38 213 PHE A O 1
ATOM 1672 N N . LEU A 1 214 ? -12.146 15.761 6.733 1.00 86.00 214 LEU A N 1
ATOM 1673 C CA . LEU A 1 214 ? -10.721 15.940 6.997 1.00 86.00 214 LEU A CA 1
ATOM 1674 C C . LEU A 1 214 ? -10.548 16.467 8.424 1.00 86.00 214 LEU A C 1
ATOM 1676 O O . LEU A 1 214 ? -11.173 17.460 8.784 1.00 86.00 214 LEU A O 1
ATOM 1680 N N . LEU A 1 215 ? -9.692 15.812 9.202 1.00 85.62 215 LEU A N 1
ATOM 1681 C CA . LEU A 1 215 ? -9.233 16.274 10.507 1.00 85.62 215 LEU A CA 1
ATOM 1682 C C . LEU A 1 215 ? -8.073 17.258 10.344 1.00 85.62 215 LEU A C 1
ATOM 1684 O O . LEU A 1 215 ? -7.166 17.061 9.532 1.00 85.62 215 LEU A O 1
ATOM 1688 N N . THR A 1 216 ? -8.053 18.295 11.165 1.00 88.62 216 THR A N 1
ATOM 1689 C CA . THR A 1 216 ? -6.833 19.077 11.376 1.00 88.62 216 THR A CA 1
ATOM 1690 C C . THR A 1 216 ? -5.787 18.233 12.115 1.00 88.62 216 THR A C 1
ATOM 1692 O O . THR A 1 216 ? -6.108 17.224 12.747 1.00 88.62 216 THR A O 1
ATOM 1695 N N . LYS A 1 217 ? -4.507 18.625 12.050 1.00 86.12 217 LYS A N 1
ATOM 1696 C CA . LYS A 1 217 ? -3.435 17.886 12.744 1.00 86.12 217 LYS A CA 1
ATOM 1697 C C . LYS A 1 217 ? -3.672 17.812 14.258 1.00 86.12 217 LYS A C 1
ATOM 1699 O O . LYS A 1 217 ? -3.530 16.744 14.834 1.00 86.12 217 LYS A O 1
ATOM 1704 N N . SER A 1 218 ? -4.113 18.907 14.875 1.00 87.12 218 SER A N 1
ATOM 1705 C CA . SER A 1 218 ? -4.425 18.960 16.310 1.00 87.12 218 SER A CA 1
ATOM 1706 C C . SER A 1 218 ? -5.600 18.055 16.696 1.00 87.12 218 SER A C 1
ATOM 1708 O O . SER A 1 218 ? -5.540 17.363 17.714 1.00 87.12 218 SER A O 1
ATOM 1710 N N . GLU A 1 219 ? -6.655 18.004 15.878 1.00 87.12 219 GLU A N 1
ATOM 1711 C CA . GLU A 1 219 ? -7.766 17.066 16.081 1.00 87.12 219 GLU A CA 1
ATOM 1712 C C . GLU A 1 219 ? -7.312 15.613 15.910 1.00 87.12 219 GLU A C 1
ATOM 1714 O O . GLU A 1 219 ? -7.728 14.746 16.678 1.00 87.12 219 GLU A O 1
ATOM 1719 N N . GLN A 1 220 ? -6.436 15.340 14.937 1.00 88.12 220 GLN A N 1
ATOM 1720 C CA . GLN A 1 220 ? -5.858 14.014 14.735 1.00 88.12 220 GLN A CA 1
ATOM 1721 C C . GLN A 1 220 ? -4.991 13.585 15.927 1.00 88.12 220 GLN A C 1
ATOM 1723 O O . GLN A 1 220 ? -5.086 12.436 16.355 1.00 88.12 220 GLN A O 1
ATOM 1728 N N . ASP A 1 221 ? -4.184 14.482 16.489 1.00 88.06 221 ASP A N 1
ATOM 1729 C CA . ASP A 1 221 ? -3.356 14.197 17.665 1.00 88.06 221 ASP A CA 1
ATOM 1730 C C . ASP A 1 221 ? -4.224 13.938 18.902 1.00 88.06 221 ASP A C 1
ATOM 1732 O O . ASP A 1 221 ? -4.063 12.917 19.573 1.00 88.06 221 ASP A O 1
ATOM 1736 N N . THR A 1 222 ? -5.245 14.771 19.117 1.00 89.38 222 THR A N 1
ATOM 1737 C CA . THR A 1 222 ? -6.241 14.571 20.183 1.00 89.38 222 THR A CA 1
ATOM 1738 C C . THR A 1 222 ? -6.956 13.227 20.030 1.00 89.38 222 THR A C 1
ATOM 1740 O O . THR A 1 222 ? -7.166 12.499 21.004 1.00 89.38 222 THR A O 1
ATOM 1743 N N . LEU A 1 223 ? -7.322 12.864 18.798 1.00 88.88 223 LEU A N 1
ATOM 1744 C CA . LEU A 1 223 ? -7.920 11.571 18.489 1.00 88.88 223 LEU A CA 1
ATOM 1745 C C . LEU A 1 223 ? -6.953 10.422 18.792 1.00 88.88 223 LEU A C 1
ATOM 1747 O O . LEU A 1 223 ? -7.352 9.436 19.408 1.00 88.88 223 LEU A O 1
ATOM 1751 N N . ASN A 1 224 ? -5.691 10.538 18.381 1.00 88.88 224 ASN A N 1
ATOM 1752 C CA . ASN A 1 224 ? -4.669 9.528 18.638 1.00 88.88 224 ASN A CA 1
ATOM 1753 C C . ASN A 1 224 ? -4.479 9.297 20.142 1.00 88.88 224 ASN A C 1
ATOM 1755 O O . ASN A 1 224 ? -4.400 8.145 20.569 1.00 88.88 224 ASN A O 1
ATOM 1759 N N . ASP A 1 225 ? -4.471 10.354 20.952 1.00 88.88 225 ASP A N 1
ATOM 1760 C CA . ASP A 1 225 ? -4.340 10.241 22.405 1.00 88.88 225 ASP A CA 1
ATOM 1761 C C . ASP A 1 225 ? -5.565 9.581 23.045 1.00 88.88 225 ASP A C 1
ATOM 1763 O O . ASP A 1 225 ? -5.422 8.642 23.830 1.00 88.88 225 ASP A O 1
ATOM 1767 N N . ARG A 1 226 ? -6.778 9.961 22.628 1.00 87.56 226 ARG A N 1
ATOM 1768 C CA . ARG A 1 226 ? -8.026 9.293 23.039 1.00 87.56 226 ARG A CA 1
ATOM 1769 C C . ARG A 1 226 ? -8.056 7.805 22.665 1.00 87.56 226 ARG A C 1
ATOM 1771 O O . ARG A 1 226 ? -8.518 6.956 23.424 1.00 87.56 226 ARG A O 1
ATOM 1778 N N . LEU A 1 227 ? -7.556 7.466 21.483 1.00 87.31 227 LEU A N 1
ATOM 1779 C CA . LEU A 1 227 ? -7.482 6.086 21.010 1.00 87.31 227 LEU A CA 1
ATOM 1780 C C . LEU A 1 227 ? -6.417 5.272 21.758 1.00 87.31 227 LEU A C 1
ATOM 1782 O O . LEU A 1 227 ? -6.608 4.070 21.978 1.00 87.31 227 LEU A O 1
ATOM 1786 N N . ARG A 1 228 ? -5.311 5.904 22.164 1.00 84.62 228 ARG A N 1
ATOM 1787 C CA . ARG A 1 228 ? -4.279 5.296 23.014 1.00 84.62 228 ARG A CA 1
ATOM 1788 C C . ARG A 1 228 ? -4.797 5.020 24.420 1.00 84.62 228 ARG A C 1
ATOM 1790 O O . ARG A 1 228 ? -4.593 3.916 24.916 1.00 84.62 228 ARG A O 1
ATOM 1797 N N . THR A 1 229 ? -5.509 5.960 25.041 1.00 84.94 229 THR A N 1
ATOM 1798 C CA . THR A 1 229 ? -6.095 5.745 26.375 1.00 84.94 229 THR A CA 1
ATOM 1799 C C . THR A 1 229 ? -7.146 4.637 26.358 1.00 84.94 229 THR A C 1
ATOM 1801 O O . THR A 1 229 ? -7.150 3.792 27.254 1.00 84.94 229 THR A O 1
ATOM 1804 N N . LEU A 1 230 ? -7.966 4.558 25.302 1.00 85.38 230 LEU A N 1
ATOM 1805 C CA . LEU A 1 230 ? -8.901 3.446 25.093 1.00 85.38 230 LEU A CA 1
ATOM 1806 C C . LEU A 1 230 ? -8.181 2.088 25.054 1.00 85.38 230 LEU A C 1
ATOM 1808 O O . LEU A 1 230 ? -8.634 1.131 25.678 1.00 85.38 230 LEU A O 1
ATOM 1812 N N . GLN A 1 231 ? -7.052 2.008 24.344 1.00 81.06 231 GLN A N 1
ATOM 1813 C CA . GLN A 1 231 ? -6.258 0.781 24.237 1.00 81.06 231 GLN A CA 1
ATOM 1814 C C . GLN A 1 231 ? -5.577 0.423 25.568 1.00 81.06 231 GLN A C 1
ATOM 1816 O O . GLN A 1 231 ? -5.576 -0.742 25.963 1.00 81.06 231 GLN A O 1
ATOM 1821 N N . ALA A 1 232 ? -5.074 1.419 26.303 1.00 78.81 232 ALA A N 1
ATOM 1822 C CA . ALA A 1 232 ? -4.468 1.219 27.617 1.00 78.81 232 ALA A CA 1
ATOM 1823 C C . ALA A 1 232 ? -5.467 0.711 28.662 1.00 78.81 232 ALA A C 1
ATOM 1825 O O . ALA A 1 232 ? -5.151 -0.209 29.414 1.00 78.81 232 ALA A O 1
ATOM 1826 N N . LYS A 1 233 ? -6.705 1.221 28.650 1.00 78.06 233 LYS A N 1
ATOM 1827 C CA . LYS A 1 233 ? -7.782 0.753 29.537 1.00 78.06 233 LYS A CA 1
ATOM 1828 C C . LYS A 1 233 ? -8.096 -0.741 29.362 1.00 78.06 233 LYS A C 1
ATOM 1830 O O . LYS A 1 233 ? -8.627 -1.359 30.277 1.00 78.06 233 LYS A O 1
ATOM 1835 N N . ARG A 1 234 ? -7.770 -1.332 28.206 1.00 67.50 234 ARG A N 1
ATOM 1836 C CA . ARG A 1 234 ? -7.988 -2.758 27.917 1.00 67.50 234 ARG A CA 1
ATOM 1837 C C . ARG A 1 234 ? -6.848 -3.688 28.327 1.00 67.50 234 ARG A C 1
ATOM 1839 O O . ARG A 1 234 ? -6.958 -4.885 28.096 1.00 67.50 234 ARG A O 1
ATOM 1846 N N . GLY A 1 235 ? -5.779 -3.165 28.929 1.00 57.62 235 GLY A N 1
ATOM 1847 C CA . GLY A 1 235 ? -4.662 -3.983 29.412 1.00 57.62 235 GLY A CA 1
ATOM 1848 C C . GLY A 1 235 ? -3.686 -4.448 28.325 1.00 57.62 235 GLY A C 1
ATOM 1849 O O . GLY A 1 235 ? -2.799 -5.238 28.617 1.00 57.62 235 GLY A O 1
ATOM 1850 N N . TYR A 1 236 ? -3.817 -3.946 27.089 1.00 55.84 236 TYR A N 1
ATOM 1851 C CA . TYR A 1 236 ? -2.884 -4.230 25.987 1.00 55.84 236 TYR A CA 1
ATOM 1852 C C . TYR A 1 236 ? -1.758 -3.197 25.848 1.00 55.84 236 TYR A C 1
ATOM 1854 O O . TYR A 1 236 ? -0.884 -3.369 25.005 1.00 55.84 236 TYR A O 1
ATOM 1862 N N . ALA A 1 237 ? -1.767 -2.114 26.631 1.00 53.72 237 ALA A N 1
ATOM 1863 C CA . ALA A 1 237 ? -0.674 -1.147 26.607 1.00 53.72 237 ALA A CA 1
ATOM 1864 C C . ALA A 1 237 ? 0.395 -1.551 27.620 1.00 53.72 237 ALA A C 1
ATOM 1866 O O . ALA A 1 237 ? 0.107 -1.625 28.813 1.00 53.72 237 ALA A O 1
ATOM 1867 N N . VAL A 1 238 ? 1.628 -1.747 27.153 1.00 55.28 238 VAL A N 1
ATOM 1868 C CA . VAL A 1 238 ? 2.805 -1.756 28.026 1.00 55.28 238 VAL A CA 1
ATOM 1869 C C . VAL A 1 238 ? 2.983 -0.326 28.560 1.00 55.28 238 VAL A C 1
ATOM 1871 O O . VAL A 1 238 ? 3.108 0.606 27.759 1.00 55.28 238 VAL A O 1
ATOM 1874 N N . PRO A 1 239 ? 2.942 -0.100 29.887 1.00 53.22 239 PRO A N 1
ATOM 1875 C CA . PRO A 1 239 ? 3.188 1.224 30.451 1.00 53.22 239 PRO A CA 1
ATOM 1876 C C . PRO A 1 239 ? 4.535 1.803 29.985 1.00 53.22 239 PRO A C 1
ATOM 1878 O O . PRO A 1 239 ? 5.532 1.087 29.876 1.00 53.22 239 PRO A O 1
ATOM 1881 N N . LYS A 1 240 ? 4.578 3.113 29.705 1.00 51.06 240 LYS A N 1
ATOM 1882 C CA . LYS A 1 240 ? 5.807 3.794 29.264 1.00 51.06 240 LYS A CA 1
ATOM 1883 C C . LYS A 1 240 ? 6.933 3.583 30.288 1.00 51.06 240 LYS A C 1
ATOM 1885 O O . LYS A 1 240 ? 6.728 3.833 31.471 1.00 51.06 240 LYS A O 1
ATOM 1890 N N . GLY A 1 241 ? 8.113 3.173 29.815 1.00 55.12 241 GLY A N 1
ATOM 1891 C CA . GLY A 1 241 ? 9.310 2.973 30.646 1.00 55.12 241 GLY A CA 1
ATOM 1892 C C . GLY A 1 241 ? 9.530 1.545 31.154 1.00 55.12 241 GLY A C 1
ATOM 1893 O O . GLY A 1 241 ? 10.441 1.329 31.946 1.00 55.12 241 GLY A O 1
ATOM 1894 N N . ILE A 1 242 ? 8.729 0.571 30.713 1.00 53.88 242 ILE A N 1
ATOM 1895 C CA . ILE A 1 242 ? 8.945 -0.845 31.032 1.00 53.88 242 ILE A CA 1
ATOM 1896 C C . ILE A 1 242 ? 9.785 -1.482 29.930 1.00 53.88 242 ILE A C 1
ATOM 1898 O O . ILE A 1 242 ? 9.360 -1.550 28.778 1.00 53.88 242 ILE A O 1
ATOM 1902 N N . ASP A 1 243 ? 10.973 -1.945 30.304 1.00 54.31 243 ASP A N 1
ATOM 1903 C CA . ASP A 1 243 ? 11.821 -2.773 29.455 1.00 54.31 243 ASP A CA 1
ATOM 1904 C C . ASP A 1 243 ? 11.154 -4.152 29.250 1.00 54.31 243 ASP A C 1
ATOM 1906 O O . ASP A 1 243 ? 10.941 -4.869 30.231 1.00 54.31 243 ASP A O 1
ATOM 1910 N N . PRO A 1 244 ? 10.825 -4.556 28.007 1.00 58.56 244 PRO A N 1
ATOM 1911 C CA . PRO A 1 244 ? 10.227 -5.861 27.714 1.00 58.56 244 PRO A CA 1
ATOM 1912 C C . PRO A 1 244 ? 11.113 -7.048 28.109 1.00 58.56 244 PRO A C 1
ATOM 1914 O O . PRO A 1 244 ? 10.622 -8.167 28.239 1.00 58.56 244 PRO A O 1
ATOM 1917 N N . THR A 1 245 ? 12.419 -6.818 28.255 1.00 70.00 245 THR A N 1
ATOM 1918 C CA . THR A 1 245 ? 13.419 -7.855 28.524 1.00 70.00 245 THR A CA 1
ATOM 1919 C C . THR A 1 245 ? 13.782 -7.975 30.002 1.00 70.00 245 THR A C 1
ATOM 1921 O O . THR A 1 245 ? 14.495 -8.905 30.379 1.00 70.00 245 THR A O 1
ATOM 1924 N N . HIS A 1 246 ? 13.261 -7.087 30.858 1.00 54.47 246 HIS A N 1
ATOM 1925 C CA . HIS A 1 246 ? 13.554 -7.090 32.287 1.00 54.47 246 HIS A CA 1
ATOM 1926 C C . HIS A 1 246 ? 12.280 -7.319 33.120 1.00 54.47 246 HIS A C 1
ATOM 1928 O O . HIS A 1 246 ? 11.389 -6.466 33.137 1.00 54.47 246 HIS A O 1
ATOM 1934 N N . PRO A 1 247 ? 12.163 -8.450 33.846 1.00 56.97 247 PRO A N 1
ATOM 1935 C CA . PRO A 1 247 ? 11.031 -8.700 34.731 1.00 56.97 247 PRO A CA 1
ATOM 1936 C C . PRO A 1 247 ? 10.942 -7.618 35.810 1.00 56.97 247 PRO A C 1
ATOM 1938 O O . PRO A 1 247 ? 11.927 -7.314 36.488 1.00 56.97 247 PRO A O 1
ATOM 1941 N N . GLN A 1 248 ? 9.749 -7.055 36.010 1.00 60.91 248 GLN A N 1
ATOM 1942 C CA . GLN A 1 248 ? 9.529 -6.092 37.082 1.00 60.91 248 GLN A CA 1
ATOM 1943 C C . GLN A 1 248 ? 9.770 -6.750 38.442 1.00 60.91 248 GLN A C 1
ATOM 1945 O O . GLN A 1 248 ? 9.080 -7.693 38.835 1.00 60.91 248 GLN A O 1
ATOM 1950 N N . ARG A 1 249 ? 10.726 -6.214 39.204 1.00 52.50 249 ARG A N 1
ATOM 1951 C CA . ARG A 1 249 ? 10.873 -6.529 40.626 1.00 52.50 249 ARG A CA 1
ATOM 1952 C C . ARG A 1 249 ? 9.740 -5.855 41.392 1.00 52.50 249 ARG A C 1
ATOM 1954 O O . ARG A 1 249 ? 9.884 -4.735 41.876 1.00 52.50 249 ARG A O 1
ATOM 1961 N N . VAL A 1 250 ? 8.604 -6.535 41.498 1.00 59.53 250 VAL A N 1
ATOM 1962 C CA . VAL A 1 250 ? 7.525 -6.101 42.388 1.00 59.53 250 VAL A CA 1
ATOM 1963 C C . VAL A 1 250 ? 8.051 -6.196 43.820 1.00 59.53 250 VAL A C 1
ATOM 1965 O O . VAL A 1 250 ? 8.470 -7.264 44.274 1.00 59.53 250 VAL A O 1
ATOM 1968 N N . SER A 1 251 ? 8.101 -5.070 44.533 1.00 60.66 251 SER A N 1
ATOM 1969 C CA . SER A 1 251 ? 8.557 -5.080 45.921 1.00 60.66 251 SER A CA 1
ATOM 1970 C C . SER A 1 251 ? 7.572 -5.898 46.763 1.00 60.66 251 SER A C 1
ATOM 1972 O O . SER A 1 251 ? 6.358 -5.715 46.678 1.00 60.66 251 SER A O 1
ATOM 1974 N N . ARG A 1 252 ? 8.078 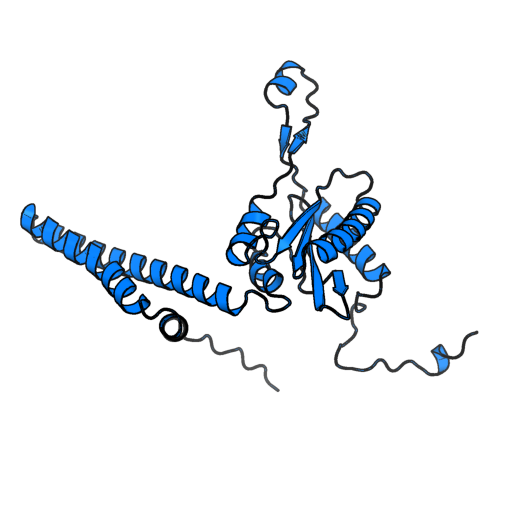-6.805 47.611 1.00 65.31 252 ARG A N 1
ATOM 1975 C CA . ARG A 1 252 ? 7.231 -7.640 48.494 1.00 65.31 252 ARG A CA 1
ATOM 1976 C C . ARG A 1 252 ? 6.313 -6.801 49.394 1.00 65.31 252 ARG A C 1
ATOM 1978 O O . ARG A 1 252 ? 5.267 -7.275 49.819 1.00 65.31 252 ARG A O 1
ATOM 1985 N N . ARG A 1 253 ? 6.689 -5.541 49.643 1.00 64.75 253 ARG A N 1
ATOM 1986 C CA . ARG A 1 253 ? 5.919 -4.559 50.413 1.00 64.75 253 ARG A CA 1
ATOM 1987 C C . ARG A 1 253 ? 4.666 -4.065 49.678 1.00 64.75 253 ARG A C 1
ATOM 1989 O O . ARG A 1 253 ? 3.682 -3.786 50.343 1.00 64.75 253 ARG A O 1
ATOM 1996 N N . ALA A 1 254 ? 4.682 -4.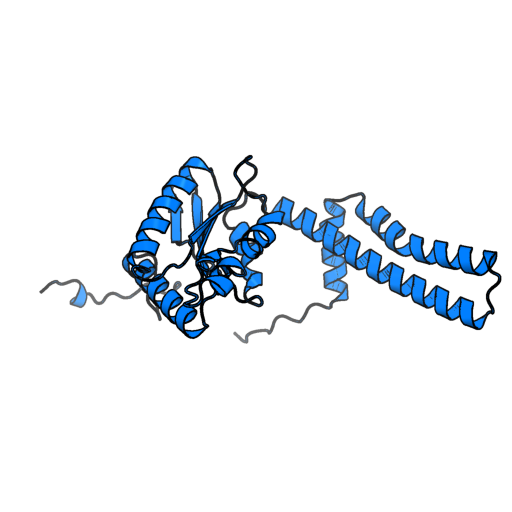001 48.345 1.00 64.50 254 ALA A N 1
ATOM 1997 C CA . ALA A 1 254 ? 3.525 -3.611 47.532 1.00 64.50 254 ALA A CA 1
ATOM 1998 C C . ALA A 1 254 ? 2.498 -4.746 47.350 1.00 64.50 254 ALA A C 1
ATOM 2000 O O . ALA A 1 254 ? 1.344 -4.485 47.032 1.00 64.50 254 ALA A O 1
ATOM 2001 N N . MET A 1 255 ? 2.909 -6.000 47.573 1.00 65.88 255 MET A N 1
ATOM 2002 C CA . MET A 1 255 ? 2.042 -7.187 47.487 1.00 65.88 255 MET A CA 1
ATOM 2003 C C . MET A 1 255 ? 1.257 -7.459 48.776 1.00 65.88 255 MET A C 1
ATOM 2005 O O . MET A 1 255 ? 0.361 -8.300 48.785 1.00 65.88 255 MET A O 1
ATOM 2009 N N . ARG A 1 256 ? 1.591 -6.776 49.876 1.00 70.50 256 ARG A N 1
ATOM 2010 C CA . ARG A 1 256 ? 0.840 -6.870 51.126 1.00 70.50 256 ARG A CA 1
ATOM 2011 C C . ARG A 1 256 ? -0.189 -5.745 51.117 1.00 70.50 256 ARG A C 1
ATOM 2013 O O . ARG A 1 256 ? 0.152 -4.595 51.380 1.00 70.50 256 ARG A O 1
ATOM 2020 N N . GLY A 1 257 ? -1.413 -6.090 50.716 1.00 69.69 257 GLY A N 1
ATOM 2021 C CA . GLY A 1 257 ? -2.567 -5.197 50.791 1.00 69.69 257 GLY A CA 1
ATOM 2022 C C . GLY A 1 257 ? -2.690 -4.582 52.185 1.00 69.69 257 GLY A C 1
ATOM 2023 O O . GLY A 1 257 ? -2.320 -5.214 53.178 1.00 69.69 257 GLY A O 1
ATOM 2024 N N . ARG A 1 258 ? -3.133 -3.327 52.218 1.00 52.78 258 ARG A N 1
ATOM 2025 C CA . ARG A 1 258 ? -3.427 -2.596 53.447 1.00 52.78 258 ARG A CA 1
ATOM 2026 C C . ARG A 1 258 ? -4.773 -3.034 54.006 1.00 52.78 258 ARG A C 1
ATOM 2028 O O . ARG A 1 258 ? -5.676 -3.272 53.174 1.00 52.78 258 ARG A O 1
#

InterPro domains:
  IPR025445 Protein of unknown function DUF4191 [PF13829] (5-252)

Secondary structure (DSSP, 8-state):
----------HHHHHHHHHHHHHHH-TTHHHHHHHHHHHHHHHHHHHHHHTT--HHHHHHHHHHHHHHHHHHHHHHHHHHHHHHHHHHHTTSTTHHHHHHGGGGGGTEE--SS-SEE-TTT--E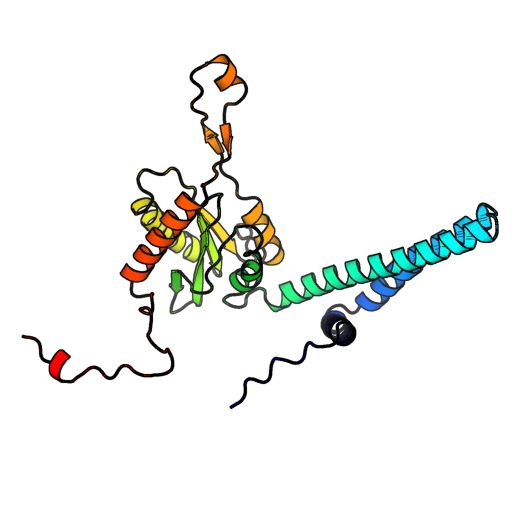EEEEEETTEEEEEEES-HHHHHHHHHHHHHHHHHHSTTS---EEEEEESSSTTSB-HHHHHHHHHH---EEEP--SSHHHHHH--EEE----HHHHHHHHHHHHHHHHHTT-SPPTT--TTS-----TTTSS--

pLDDT: mean 84.67, std 12.01, range [40.44, 96.69]